Protein AF-A0A9P1H1B4-F1 (afdb_monomer)

InterPro domains:
  IPR002136 Large ribosomal subunit protein uL4 [PF00573] (118-265)
  IPR013005 Large ribosomal subunit protein uL4-like [PTHR10746] (118-264)
  IPR023574 Large ribosomal subunit protein uL4 domain superfamily [G3DSA:3.40.1370.10] (117-268)
  IPR023574 Large ribosomal subunit protein uL4 domain superfamily [SSF52166] (108-265)

Structure (mmCIF, N/CA/C/O backbone):
data_AF-A0A9P1H1B4-F1
#
_entry.id   AF-A0A9P1H1B4-F1
#
loop_
_atom_site.group_PDB
_atom_site.id
_atom_site.type_symbol
_atom_site.label_atom_id
_atom_site.label_alt_id
_atom_site.label_comp_id
_atom_site.label_asym_id
_atom_site.label_entity_id
_atom_site.label_seq_id
_atom_site.pdbx_PDB_ins_code
_atom_site.Cartn_x
_atom_site.Cartn_y
_atom_site.Cartn_z
_atom_site.occupancy
_atom_site.B_iso_or_equiv
_atom_site.auth_seq_id
_atom_site.auth_comp_id
_atom_site.auth_asym_id
_atom_site.auth_atom_id
_atom_site.pdbx_PDB_model_num
ATOM 1 N N . MET A 1 1 ? 12.249 14.484 -6.287 1.00 34.81 1 MET A N 1
ATOM 2 C CA . MET A 1 1 ? 12.141 13.341 -7.226 1.00 34.81 1 MET A CA 1
ATOM 3 C C . MET A 1 1 ? 10.819 12.586 -7.012 1.00 34.81 1 MET A C 1
ATOM 5 O O . MET A 1 1 ? 10.817 11.368 -7.041 1.00 34.81 1 MET A O 1
ATOM 9 N N . ALA A 1 2 ? 9.693 13.289 -6.858 1.00 39.62 2 ALA A N 1
ATOM 10 C CA . ALA A 1 2 ? 8.359 12.708 -6.667 1.00 39.62 2 ALA A CA 1
ATOM 11 C C . ALA A 1 2 ? 7.437 13.316 -7.736 1.00 39.62 2 ALA A C 1
ATOM 13 O O . ALA A 1 2 ? 7.521 14.528 -7.933 1.00 39.62 2 ALA A O 1
ATOM 14 N N . SER A 1 3 ? 6.712 12.490 -8.505 1.00 33.50 3 SER A N 1
ATOM 15 C CA . SER A 1 3 ? 5.619 12.839 -9.463 1.00 33.50 3 SER A CA 1
ATOM 16 C C . SER A 1 3 ? 5.560 11.971 -10.737 1.00 33.50 3 SER A C 1
ATOM 18 O O . SER A 1 3 ? 4.713 12.209 -11.600 1.0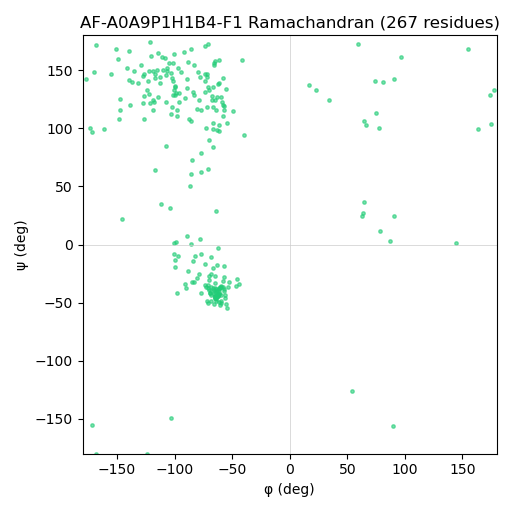0 33.50 3 SER A O 1
ATOM 20 N N . LYS A 1 4 ? 6.430 10.961 -10.916 1.00 46.75 4 LYS A N 1
ATOM 21 C CA . LYS A 1 4 ? 6.366 10.085 -12.111 1.00 46.75 4 LYS A CA 1
ATOM 22 C C . LYS A 1 4 ? 5.445 8.862 -11.952 1.00 46.75 4 LYS A C 1
ATOM 24 O O . LYS A 1 4 ? 4.974 8.384 -12.979 1.00 46.75 4 LYS A O 1
ATOM 29 N N . GLY A 1 5 ? 5.161 8.410 -10.724 1.00 42.44 5 GLY A N 1
ATOM 30 C CA . GLY A 1 5 ? 4.252 7.283 -10.433 1.00 42.44 5 GLY A CA 1
ATOM 31 C C . GLY A 1 5 ? 2.765 7.644 -10.546 1.00 42.44 5 GLY A C 1
ATOM 32 O O . GLY A 1 5 ? 2.011 6.936 -11.207 1.00 42.44 5 GLY A O 1
ATOM 33 N N . VAL A 1 6 ? 2.394 8.830 -10.047 1.00 46.62 6 VAL A N 1
ATOM 34 C CA . VAL A 1 6 ? 1.024 9.390 -9.936 1.00 46.62 6 VAL A CA 1
ATOM 35 C C . VAL A 1 6 ? 0.162 9.263 -11.193 1.00 46.62 6 VAL A C 1
ATOM 37 O O . VAL A 1 6 ? -1.049 9.066 -11.124 1.00 46.62 6 VAL A O 1
ATOM 40 N N . ARG A 1 7 ? 0.766 9.386 -12.380 1.00 52.34 7 ARG A N 1
ATOM 41 C CA . ARG A 1 7 ? -0.002 9.312 -13.628 1.00 52.34 7 ARG A CA 1
ATOM 42 C C . ARG A 1 7 ? -0.288 7.875 -14.040 1.00 52.34 7 ARG A C 1
ATOM 44 O O . ARG A 1 7 ? -1.310 7.665 -14.658 1.00 52.34 7 ARG A O 1
ATOM 51 N N . GLY A 1 8 ? 0.552 6.901 -13.693 1.00 54.69 8 GLY A N 1
ATOM 52 C CA . GLY A 1 8 ? 0.428 5.523 -14.177 1.00 54.69 8 GLY A CA 1
ATOM 53 C C . GLY A 1 8 ? -0.802 4.798 -13.634 1.00 54.69 8 GLY A C 1
ATOM 54 O O . GLY A 1 8 ? -1.555 4.232 -14.421 1.00 54.69 8 GLY A O 1
ATOM 55 N N . LEU A 1 9 ? -1.040 4.851 -12.316 1.00 59.84 9 LEU A N 1
ATOM 56 C CA . LEU A 1 9 ? -2.194 4.191 -11.693 1.00 59.84 9 LEU A CA 1
ATOM 57 C C . LEU A 1 9 ? -3.502 4.908 -12.033 1.00 59.84 9 LEU A C 1
ATOM 59 O O . LEU A 1 9 ? -4.417 4.267 -12.534 1.00 59.84 9 LEU A O 1
ATOM 63 N N . ASN A 1 10 ? -3.567 6.234 -11.889 1.00 57.50 10 ASN A N 1
ATOM 64 C CA . ASN A 1 10 ? -4.763 6.992 -12.261 1.00 57.50 10 ASN A CA 1
ATOM 65 C C . ASN A 1 10 ? -5.061 6.938 -13.769 1.00 57.50 10 ASN A C 1
ATOM 67 O O . ASN A 1 10 ? -6.221 6.913 -14.149 1.00 57.50 10 ASN A O 1
ATOM 71 N N . GLU A 1 11 ? -4.063 6.877 -14.655 1.00 58.66 11 GLU A N 1
ATOM 72 C CA . GLU A 1 11 ? -4.268 6.686 -16.103 1.00 58.66 11 GLU A CA 1
ATOM 73 C C . GLU A 1 11 ? -4.551 5.220 -16.457 1.00 58.66 11 GLU A C 1
ATOM 75 O O . GLU A 1 11 ? -5.203 4.960 -17.464 1.00 58.66 11 GLU A O 1
ATOM 80 N N . ALA A 1 12 ? -4.111 4.249 -15.650 1.00 59.44 12 ALA A N 1
ATOM 81 C CA . ALA A 1 12 ? -4.526 2.854 -15.776 1.00 59.44 12 ALA A CA 1
ATOM 82 C C . ALA A 1 12 ? -5.988 2.680 -15.347 1.00 59.44 12 ALA A C 1
ATOM 84 O O . ALA A 1 12 ? -6.764 2.173 -16.148 1.00 59.44 12 ALA A O 1
ATOM 85 N N . LEU A 1 13 ? -6.373 3.181 -14.170 1.00 61.94 13 LEU A N 1
ATOM 86 C CA . LEU A 1 13 ? -7.751 3.194 -13.675 1.00 61.94 13 LEU A CA 1
ATOM 87 C C . LEU A 1 13 ? -8.666 4.023 -14.587 1.00 61.94 13 LEU A C 1
ATOM 89 O O . LEU A 1 13 ? -9.715 3.539 -14.988 1.00 61.94 13 LEU A O 1
ATOM 93 N N . ARG A 1 14 ? -8.246 5.214 -15.042 1.00 53.78 14 ARG A N 1
ATOM 94 C CA . ARG A 1 14 ? -9.016 6.018 -16.014 1.00 53.78 14 ARG A CA 1
ATOM 95 C C . ARG A 1 14 ? -9.073 5.398 -17.404 1.00 53.78 14 ARG A C 1
ATOM 97 O O . ARG A 1 14 ? -10.102 5.487 -18.053 1.00 53.78 14 ARG A O 1
ATOM 104 N N . ALA A 1 15 ? -8.017 4.747 -17.895 1.00 54.72 15 ALA A N 1
ATOM 105 C CA . ALA A 1 15 ? -8.112 3.991 -19.150 1.00 54.72 15 ALA A CA 1
ATOM 106 C C . ALA A 1 15 ? -9.042 2.773 -19.029 1.00 54.72 15 ALA A C 1
ATOM 108 O O . ALA A 1 15 ? -9.509 2.276 -20.051 1.00 54.72 15 ALA A O 1
ATOM 109 N N . MET A 1 16 ? -9.302 2.306 -17.805 1.00 52.03 16 MET A N 1
ATOM 110 C CA . MET A 1 16 ? -10.319 1.301 -17.511 1.00 52.03 16 MET A CA 1
ATOM 111 C C . MET A 1 16 ? -11.719 1.925 -17.336 1.00 52.03 16 MET A C 1
ATOM 113 O O . MET A 1 16 ? -12.677 1.294 -17.767 1.00 52.03 16 MET A O 1
ATOM 117 N N . SER A 1 17 ? -11.840 3.163 -16.825 1.00 44.31 17 SER A N 1
ATOM 118 C CA . SER A 1 17 ? -13.122 3.848 -16.553 1.00 44.31 17 SER A CA 1
ATOM 119 C C . SER A 1 17 ? -13.627 4.829 -17.632 1.00 44.31 17 SER A C 1
ATOM 121 O O . SER A 1 17 ? -14.776 5.269 -17.583 1.00 44.31 17 SER A O 1
ATOM 123 N N . LEU A 1 18 ? -12.828 5.174 -18.650 1.00 38.50 18 LEU A N 1
ATOM 124 C CA . LEU A 1 18 ? -13.215 6.092 -19.737 1.00 38.50 18 LEU A CA 1
ATOM 125 C C . LEU A 1 18 ? -14.128 5.424 -20.785 1.00 38.50 18 LEU A C 1
ATOM 127 O O . LEU A 1 18 ? -13.810 5.367 -21.972 1.00 38.50 18 LEU A O 1
ATOM 131 N N . SER A 1 19 ? -15.309 4.980 -20.357 1.00 43.66 19 SER A N 1
ATOM 132 C CA . SER A 1 19 ? -16.513 5.000 -21.198 1.00 43.66 19 SER A CA 1
ATOM 133 C C . SER A 1 19 ? -17.811 5.253 -20.422 1.00 43.66 19 SER A C 1
ATOM 135 O O . SER A 1 19 ? -18.886 4.967 -20.942 1.00 43.66 19 SER A O 1
ATOM 137 N N . SER A 1 20 ? -17.769 5.859 -19.232 1.00 42.62 20 SER A N 1
ATOM 138 C CA . SER A 1 20 ? -18.959 6.441 -18.586 1.00 42.62 20 SER A CA 1
ATOM 139 C C . SER A 1 20 ? -19.204 7.885 -19.057 1.00 42.62 20 SER A C 1
ATOM 141 O O . SER A 1 20 ? -19.405 8.817 -18.286 1.00 42.62 20 SER A O 1
ATOM 143 N N . GLY A 1 21 ? -19.214 8.087 -20.376 1.00 33.69 21 GLY A N 1
ATOM 144 C CA . GLY A 1 21 ? -19.714 9.306 -21.010 1.00 33.69 21 GLY A CA 1
ATOM 145 C C . GLY A 1 21 ? -21.223 9.227 -21.232 1.00 33.69 21 GLY A C 1
ATOM 146 O O . GLY A 1 21 ? -21.667 9.265 -22.376 1.00 33.69 21 GLY A O 1
ATOM 147 N N . CYS A 1 22 ? -22.016 9.077 -20.168 1.00 31.47 22 CYS A N 1
ATOM 148 C CA . CYS A 1 22 ? -23.464 9.256 -20.258 1.00 31.47 22 CYS A CA 1
ATOM 149 C C . CYS A 1 22 ? -23.777 10.740 -20.033 1.00 31.47 22 CYS A C 1
ATOM 151 O O . CYS A 1 22 ? -23.635 11.260 -18.926 1.00 31.47 22 CYS A O 1
ATOM 153 N N . SER A 1 23 ? -24.164 11.445 -21.097 1.00 34.09 23 SER A N 1
ATOM 154 C CA . SER A 1 23 ? -24.663 12.812 -21.002 1.00 34.09 23 SER A CA 1
ATOM 155 C C . SER A 1 23 ? -26.005 12.824 -20.267 1.00 34.09 23 SER A C 1
ATOM 157 O O . SER A 1 23 ? -27.067 12.601 -20.842 1.00 34.09 23 SER A O 1
ATOM 159 N N . VAL A 1 24 ? -25.987 13.153 -18.977 1.00 36.44 24 VAL A N 1
ATOM 160 C CA . VAL A 1 24 ? -27.202 13.561 -18.263 1.00 36.44 24 VAL A CA 1
ATOM 161 C C . VAL A 1 24 ? -27.407 15.056 -18.502 1.00 36.44 24 VAL A C 1
ATOM 163 O O . VAL A 1 24 ? -27.187 15.898 -17.639 1.00 36.44 24 VAL A O 1
ATOM 166 N N . ALA A 1 25 ? -27.823 15.389 -19.722 1.00 35.47 25 ALA A N 1
ATOM 167 C CA . ALA A 1 25 ? -28.455 16.661 -20.037 1.00 35.47 25 ALA A CA 1
ATOM 168 C C . ALA A 1 25 ? -29.940 16.394 -20.293 1.00 35.47 25 ALA A C 1
ATOM 170 O O . ALA A 1 25 ? -30.335 16.176 -21.431 1.00 35.47 25 ALA A O 1
ATOM 171 N N . ALA A 1 26 ? -30.731 16.354 -19.218 1.00 33.12 26 ALA A N 1
ATOM 172 C CA . ALA A 1 26 ? -32.142 16.756 -19.167 1.00 33.12 26 ALA A CA 1
ATOM 173 C C . ALA A 1 26 ? -32.790 16.189 -17.900 1.00 33.12 26 ALA A C 1
ATOM 175 O O . ALA A 1 26 ? -33.244 15.049 -17.887 1.00 33.12 26 ALA A O 1
ATOM 176 N N . ARG A 1 27 ? -32.923 17.010 -16.857 1.00 32.50 27 ARG A N 1
ATOM 177 C CA . ARG A 1 27 ? -34.087 16.937 -15.968 1.00 32.50 27 ARG A CA 1
ATOM 178 C C . ARG A 1 27 ? -34.409 18.335 -15.463 1.00 32.50 27 ARG A C 1
ATOM 180 O O . ARG A 1 27 ? -33.600 19.018 -14.849 1.00 32.50 27 ARG A O 1
ATOM 187 N N . GLN A 1 28 ? -35.590 18.754 -15.887 1.00 34.44 28 GLN A N 1
ATOM 188 C CA . GLN A 1 28 ? -36.238 20.030 -15.661 1.00 34.44 28 GLN A CA 1
ATOM 189 C C . GLN A 1 28 ? -36.497 20.252 -14.173 1.00 34.44 28 GLN A C 1
ATOM 191 O O . GLN A 1 28 ? -37.043 19.362 -13.535 1.00 34.44 28 GLN A O 1
ATOM 196 N N . THR A 1 29 ? -36.257 21.470 -13.691 1.00 33.78 29 THR A N 1
ATOM 197 C CA . THR A 1 29 ? -37.135 22.152 -12.726 1.00 33.78 29 THR A CA 1
ATOM 198 C C . THR A 1 29 ? -36.830 23.647 -12.750 1.00 33.78 29 THR A C 1
ATOM 200 O O . THR A 1 29 ? -35.893 24.086 -12.094 1.00 33.78 29 THR A O 1
ATOM 203 N N . LEU A 1 30 ? -37.635 24.440 -13.459 1.00 36.47 30 LEU A N 1
ATOM 204 C CA . LEU A 1 30 ? -37.877 25.835 -13.085 1.00 36.47 30 LEU A CA 1
ATOM 205 C C . LEU A 1 30 ? -39.362 26.153 -13.285 1.00 36.47 30 LEU A C 1
ATOM 207 O O . LEU A 1 30 ? -39.928 25.988 -14.363 1.00 36.47 30 LEU A O 1
ATOM 211 N N . LEU A 1 31 ? -39.979 26.542 -12.173 1.00 37.47 31 LEU A N 1
ATOM 212 C CA . LEU A 1 31 ? -41.352 27.001 -12.018 1.00 37.47 31 LEU A CA 1
ATOM 213 C C . LEU A 1 31 ? -41.466 28.498 -12.358 1.00 37.47 31 LEU A C 1
ATOM 215 O O . LEU A 1 31 ? -40.534 29.247 -12.077 1.00 37.47 31 LEU A O 1
ATOM 219 N N . ARG A 1 32 ? -42.687 28.900 -12.766 1.00 32.19 32 ARG A N 1
ATOM 220 C CA . ARG A 1 32 ? -43.253 30.276 -12.842 1.00 32.19 32 ARG A CA 1
ATOM 221 C C . ARG A 1 32 ? -42.714 31.140 -14.003 1.00 32.19 32 ARG A C 1
ATOM 223 O O . ARG A 1 32 ? -41.540 31.087 -14.311 1.00 32.19 32 ARG A O 1
ATOM 230 N N . SER A 1 33 ? -43.486 31.970 -14.711 1.00 32.09 33 SER A N 1
ATOM 231 C CA . SER A 1 33 ? -44.879 32.437 -14.614 1.00 32.09 33 SER A CA 1
ATOM 232 C C . SER A 1 33 ? -45.253 33.207 -15.900 1.00 32.09 33 SER A C 1
ATOM 234 O O . SER A 1 33 ? -44.394 33.876 -16.458 1.00 32.09 33 SER A O 1
ATOM 236 N N . THR A 1 34 ? -46.530 33.141 -16.310 1.00 36.25 34 THR A N 1
ATOM 237 C CA . THR A 1 34 ? -47.346 34.177 -17.004 1.00 36.25 34 THR A CA 1
ATOM 238 C C . THR A 1 34 ? -46.698 35.147 -18.010 1.00 36.25 34 THR A C 1
ATOM 240 O O . THR A 1 34 ? -45.919 36.010 -17.617 1.00 36.25 34 THR A O 1
ATOM 243 N N . THR A 1 35 ? -47.223 35.193 -19.245 1.00 34.72 35 THR A N 1
ATOM 244 C CA . THR A 1 35 ? -48.060 36.313 -19.757 1.00 34.72 35 THR A CA 1
ATOM 245 C C . THR A 1 35 ? -48.570 36.027 -21.178 1.00 34.72 35 THR A C 1
ATOM 247 O O . THR A 1 35 ? -47.900 35.416 -22.003 1.00 34.72 35 THR A O 1
ATOM 250 N N . VAL A 1 36 ? -49.811 36.457 -21.398 1.00 34.81 36 VAL A N 1
ATOM 251 C CA . VAL A 1 36 ? -50.670 36.383 -22.585 1.00 34.81 36 VAL A CA 1
ATOM 252 C C . VAL A 1 36 ? -50.232 37.360 -23.685 1.00 34.81 36 VAL A C 1
ATOM 254 O O . VAL A 1 36 ? -49.872 38.490 -23.376 1.00 34.81 36 VAL A O 1
ATOM 257 N N . ALA A 1 37 ? -50.404 36.990 -24.958 1.00 32.09 37 ALA A N 1
ATOM 258 C CA . ALA A 1 37 ? -50.718 37.932 -26.038 1.00 32.09 37 ALA A CA 1
ATOM 259 C C . ALA A 1 37 ? -51.432 37.218 -27.198 1.00 32.09 37 ALA A C 1
ATOM 261 O O . ALA A 1 37 ? -51.218 36.039 -27.462 1.00 32.09 37 ALA A O 1
ATOM 262 N N . ILE A 1 38 ? -52.333 37.959 -27.834 1.00 32.00 38 ILE A N 1
ATOM 263 C CA . ILE A 1 38 ? -53.493 37.511 -28.599 1.00 32.00 38 ILE A CA 1
ATOM 264 C C . ILE A 1 38 ? -53.252 37.701 -30.113 1.00 32.00 38 ILE A C 1
ATOM 266 O O . ILE A 1 38 ? -52.703 38.715 -30.523 1.00 32.00 38 ILE A O 1
ATOM 270 N N . ASN A 1 39 ? -53.865 36.810 -30.898 1.00 35.47 39 ASN A N 1
ATOM 271 C CA . ASN A 1 39 ? -54.682 37.082 -32.095 1.00 35.47 39 ASN A CA 1
ATOM 272 C C . ASN A 1 39 ? -54.098 37.153 -33.524 1.00 35.47 39 ASN A C 1
ATOM 274 O O . ASN A 1 39 ? -53.119 37.833 -33.796 1.00 35.47 39 ASN A O 1
ATOM 278 N N . GLN A 1 40 ? -54.947 36.603 -34.417 1.00 37.97 40 GLN A N 1
ATOM 279 C CA . GLN A 1 40 ? -55.180 36.897 -35.848 1.00 37.97 40 GLN A CA 1
ATOM 280 C C . GLN A 1 40 ? -54.202 36.301 -36.881 1.00 37.97 40 GLN A C 1
ATOM 282 O O . GLN A 1 40 ? -52.999 36.371 -36.703 1.00 37.97 40 GLN A O 1
ATOM 287 N N . SER A 1 41 ? -54.579 35.793 -38.064 1.00 36.47 41 SER A N 1
ATO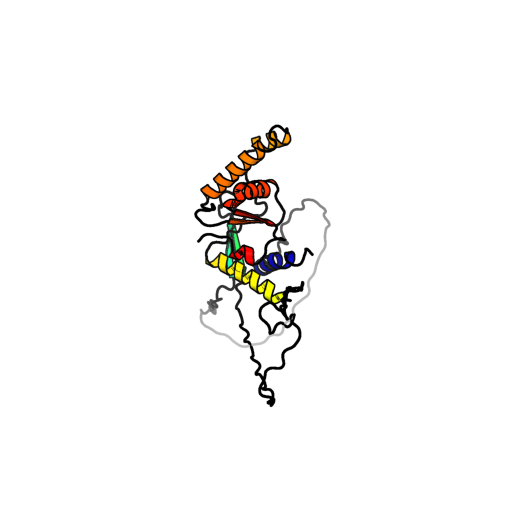M 288 C CA . SER A 1 41 ? -55.767 35.121 -38.639 1.00 36.47 41 SER A CA 1
ATOM 289 C C . SER A 1 41 ? -55.517 34.964 -40.160 1.00 36.47 41 SER A C 1
ATOM 291 O O . SER A 1 41 ? -55.305 35.989 -40.795 1.00 36.47 41 SER A O 1
ATOM 293 N N . ARG A 1 42 ? -55.682 33.742 -40.724 1.00 35.22 42 ARG A N 1
ATOM 294 C CA . ARG A 1 42 ? -56.090 33.380 -42.130 1.00 35.22 42 ARG A CA 1
ATOM 295 C C . ARG A 1 42 ? -55.236 33.865 -43.351 1.00 35.22 42 ARG A C 1
ATOM 297 O O . ARG A 1 42 ? -54.429 34.763 -43.181 1.00 35.22 42 ARG A O 1
ATOM 304 N N . PRO A 1 43 ? -55.497 33.433 -44.622 1.00 49.03 43 PRO A N 1
ATOM 305 C CA . PRO A 1 43 ? -56.031 32.161 -45.179 1.00 49.03 43 PRO A CA 1
ATOM 306 C C . PRO A 1 43 ? -55.361 31.631 -46.504 1.00 49.03 43 PRO A C 1
ATOM 308 O O . PRO A 1 43 ? -54.674 32.353 -47.211 1.00 49.03 43 PRO A O 1
ATOM 311 N N . LEU A 1 44 ? -55.655 30.354 -46.828 1.00 44.25 44 LEU A N 1
ATOM 312 C CA . LEU A 1 44 ? -55.940 29.642 -48.115 1.00 44.25 44 LEU A CA 1
ATOM 313 C C . LEU A 1 44 ? -55.585 30.221 -49.515 1.00 44.25 44 LEU A C 1
ATOM 315 O O . LEU A 1 44 ? -56.028 31.320 -49.829 1.00 44.25 44 LEU A O 1
ATOM 319 N N . ALA A 1 45 ? -55.048 29.370 -50.424 1.00 49.28 45 ALA A N 1
ATOM 320 C CA . ALA A 1 45 ? -55.388 29.278 -51.875 1.00 49.28 45 ALA A CA 1
ATOM 321 C C . ALA A 1 45 ? -54.776 27.993 -52.547 1.00 49.28 45 ALA A C 1
ATOM 323 O O . ALA A 1 45 ? -54.045 27.286 -51.858 1.00 49.28 45 ALA A O 1
ATOM 324 N N . PRO A 1 46 ? -55.084 27.606 -53.816 1.00 48.09 46 PRO A N 1
ATOM 325 C CA . PRO A 1 46 ? -55.734 26.324 -54.130 1.00 48.09 46 PRO A CA 1
ATOM 326 C C . PRO A 1 46 ? -54.983 25.364 -55.086 1.00 48.09 46 PRO A C 1
ATOM 328 O O . PRO A 1 46 ? -53.967 25.680 -55.697 1.00 48.09 46 PRO A O 1
ATOM 331 N N . VAL A 1 47 ? -55.575 24.172 -55.220 1.00 51.94 47 VAL A N 1
ATOM 332 C CA . VAL A 1 47 ? -55.217 23.026 -56.073 1.00 51.94 47 VAL A CA 1
ATOM 333 C C . VAL A 1 47 ? -55.651 23.240 -57.537 1.00 51.94 47 VAL A C 1
ATOM 335 O O . VAL A 1 47 ? -56.746 23.740 -57.781 1.00 51.94 47 VAL A O 1
ATOM 338 N N . SER A 1 48 ? -54.857 22.772 -58.508 1.00 35.84 48 SER A N 1
ATOM 339 C CA . SER A 1 48 ? -55.299 22.417 -59.878 1.00 35.84 48 SER A CA 1
ATOM 340 C C . SER A 1 48 ? -54.416 21.259 -60.390 1.00 35.84 48 SER A C 1
ATOM 342 O O . SER A 1 48 ? -53.198 21.354 -60.327 1.00 35.84 48 SER A O 1
ATOM 344 N N . PHE A 1 49 ? -54.906 20.019 -60.502 1.00 38.00 49 PHE A N 1
ATOM 345 C CA . PHE A 1 49 ? -55.700 19.356 -61.557 1.00 38.00 49 PHE A CA 1
ATOM 346 C C . PHE A 1 49 ? -55.007 19.182 -62.921 1.00 38.00 49 PHE A C 1
ATOM 348 O O . PHE A 1 49 ? -55.003 20.099 -63.731 1.00 38.00 49 PHE A O 1
ATOM 355 N N . THR A 1 50 ? -54.608 17.938 -63.224 1.00 39.50 50 THR A N 1
ATOM 356 C CA . THR A 1 50 ? -54.762 17.325 -64.559 1.00 39.50 50 THR A CA 1
ATOM 357 C C . THR A 1 50 ? -54.986 15.811 -64.436 1.00 39.50 50 THR A C 1
ATOM 359 O O . THR A 1 50 ? -54.218 15.095 -63.801 1.00 39.50 50 THR A O 1
ATOM 362 N N . ARG A 1 51 ? -56.092 15.373 -65.049 1.00 38.06 51 ARG A N 1
ATOM 363 C CA . ARG A 1 51 ? -56.650 14.019 -65.248 1.00 38.06 51 ARG A CA 1
ATOM 364 C C . ARG A 1 51 ? -55.898 13.352 -66.423 1.00 38.06 51 ARG A C 1
ATOM 366 O O . ARG A 1 51 ? -55.522 14.067 -67.347 1.00 38.06 51 ARG A O 1
ATOM 373 N N . SER A 1 52 ? -55.685 12.032 -66.490 1.00 44.78 52 SER A N 1
ATOM 374 C CA . SER A 1 52 ? -56.616 11.130 -67.198 1.00 44.78 52 SER A CA 1
ATOM 375 C C . SER A 1 52 ? -56.183 9.652 -67.222 1.00 44.78 52 SER A C 1
ATOM 377 O O . SER A 1 52 ? -55.071 9.345 -67.625 1.00 44.78 52 SER A O 1
ATOM 379 N N . LEU A 1 53 ? -57.164 8.793 -66.906 1.00 36.59 53 LEU A N 1
ATOM 380 C CA . LEU A 1 53 ? -57.585 7.561 -67.605 1.00 36.59 53 LEU A CA 1
ATOM 381 C C . LEU A 1 53 ? -56.644 6.336 -67.676 1.00 36.59 53 LEU A C 1
ATOM 383 O O . LEU A 1 53 ? -55.808 6.253 -68.566 1.00 36.59 53 LEU A O 1
ATOM 387 N N . ALA A 1 54 ? -56.935 5.325 -66.841 1.00 38.44 54 ALA A N 1
ATOM 388 C CA . ALA A 1 54 ? -57.110 3.900 -67.212 1.00 38.44 54 ALA A CA 1
ATOM 389 C C . ALA A 1 54 ? -57.602 3.115 -65.963 1.00 38.44 54 ALA A C 1
ATOM 391 O O . ALA A 1 54 ? -56.900 3.074 -64.961 1.00 38.44 54 ALA A O 1
ATOM 392 N N . THR A 1 55 ? -58.904 2.825 -65.848 1.00 47.75 55 THR A N 1
ATOM 393 C CA . THR A 1 55 ? -59.573 1.510 -66.043 1.00 47.75 55 THR A CA 1
ATOM 394 C C . THR A 1 55 ? -59.368 0.489 -64.896 1.00 47.75 55 THR A C 1
ATOM 396 O O . THR A 1 55 ? -58.267 0.005 -64.668 1.00 47.75 55 THR A O 1
ATOM 399 N N . GLU A 1 56 ? -60.482 0.197 -64.205 1.00 35.72 56 GLU A N 1
ATOM 400 C CA . GLU A 1 56 ? -60.835 -0.896 -63.256 1.00 35.72 56 GLU A CA 1
ATOM 401 C C . GLU A 1 56 ? -60.322 -2.308 -63.670 1.00 35.72 56 GLU A C 1
ATOM 403 O O . GLU A 1 56 ? -60.106 -2.516 -64.858 1.00 35.72 56 GLU A O 1
ATOM 408 N N . ALA A 1 57 ? -60.141 -3.382 -62.869 1.00 41.81 57 ALA A N 1
ATOM 409 C CA . ALA A 1 57 ? -60.461 -3.845 -61.492 1.00 41.81 57 ALA A CA 1
ATOM 410 C C . ALA A 1 57 ? -59.682 -5.202 -61.229 1.00 41.81 57 ALA A C 1
ATOM 412 O O . ALA A 1 57 ? -58.751 -5.475 -61.983 1.00 41.81 57 ALA A O 1
ATOM 413 N N . PRO A 1 58 ? -60.067 -6.146 -60.324 1.00 55.12 58 PRO A N 1
ATOM 414 C CA . PRO A 1 58 ? -59.877 -6.202 -58.856 1.00 55.12 58 PRO A CA 1
ATOM 415 C C . PRO A 1 58 ? -59.150 -7.485 -58.304 1.00 55.12 58 PRO A C 1
ATOM 417 O O . PRO A 1 58 ? -58.891 -8.423 -59.052 1.00 55.12 58 PRO A O 1
ATOM 420 N N . ALA A 1 59 ? -58.975 -7.544 -56.961 1.00 46.34 59 ALA A N 1
ATOM 421 C CA . ALA A 1 59 ? -58.680 -8.694 -56.049 1.00 46.34 59 ALA A CA 1
ATOM 422 C C . ALA A 1 59 ? -57.205 -8.968 -55.631 1.00 46.34 59 ALA A C 1
ATOM 424 O O . ALA A 1 59 ? -56.285 -8.574 -56.339 1.00 46.34 59 ALA A O 1
ATOM 425 N N . PRO A 1 60 ? -56.948 -9.733 -54.541 1.00 47.34 60 PRO A N 1
ATOM 426 C CA . PRO A 1 60 ? -57.369 -9.542 -53.148 1.00 47.34 60 PRO A CA 1
ATOM 427 C C . PRO A 1 60 ? -56.167 -9.411 -52.171 1.00 47.34 60 PRO A C 1
ATOM 429 O O . PRO A 1 60 ? -55.039 -9.765 -52.484 1.00 47.34 60 PRO A O 1
ATOM 432 N N . THR A 1 61 ? -56.463 -8.879 -50.984 1.00 47.31 61 THR A N 1
ATOM 433 C CA . THR A 1 61 ? -55.952 -9.195 -49.634 1.00 47.31 61 THR A CA 1
ATOM 434 C C . THR A 1 61 ? -54.586 -9.891 -49.440 1.00 47.31 61 THR A C 1
ATOM 436 O O . THR A 1 61 ? -54.340 -10.976 -49.948 1.00 47.31 61 THR A O 1
ATOM 439 N N . GLU A 1 62 ? -53.812 -9.306 -48.511 1.00 43.22 62 GLU A N 1
ATOM 440 C CA . GLU A 1 62 ? -52.711 -9.889 -47.717 1.00 43.22 62 GLU A CA 1
ATOM 441 C C . GLU A 1 62 ? -51.336 -10.088 -48.378 1.00 43.22 62 GLU A C 1
ATOM 443 O O . GLU A 1 62 ? -51.041 -11.108 -48.985 1.00 43.22 62 GLU A O 1
ATOM 448 N N . ALA A 1 63 ? -50.425 -9.149 -48.096 1.00 39.56 63 ALA A N 1
ATOM 449 C CA . ALA A 1 63 ? -49.153 -9.451 -47.425 1.00 39.56 63 ALA A CA 1
ATOM 450 C C . ALA A 1 63 ? -48.434 -8.136 -47.076 1.00 39.56 63 ALA A C 1
ATOM 452 O O . ALA A 1 63 ? -47.736 -7.548 -47.902 1.00 39.56 63 ALA A O 1
ATOM 453 N N . SER A 1 64 ? -48.584 -7.668 -45.832 1.00 43.09 64 SER A N 1
ATOM 454 C CA . SER A 1 64 ? -47.633 -6.707 -45.260 1.00 43.09 64 SER A CA 1
ATOM 455 C C . SER A 1 64 ? -46.226 -7.306 -45.349 1.00 43.09 64 SER A C 1
ATOM 457 O O . SER A 1 64 ? -46.058 -8.471 -44.974 1.00 43.09 64 SER A O 1
ATOM 459 N N . PRO A 1 65 ? -45.201 -6.559 -45.797 1.00 48.97 65 PRO A N 1
ATOM 460 C CA . PRO A 1 65 ? -43.841 -7.062 -45.763 1.00 48.97 65 PRO A CA 1
ATOM 461 C C . PRO A 1 65 ? -43.456 -7.203 -44.293 1.00 48.97 65 PRO A C 1
ATOM 463 O O . PRO A 1 65 ? -43.228 -6.210 -43.602 1.00 48.97 65 PRO A O 1
ATOM 466 N N . GLN A 1 66 ? -43.437 -8.440 -43.791 1.00 48.56 66 GLN A N 1
ATOM 467 C CA . GLN A 1 66 ? -42.908 -8.710 -42.466 1.00 48.56 66 GLN A CA 1
ATOM 468 C C . GLN A 1 66 ? -41.473 -8.195 -42.436 1.00 48.56 66 GLN A C 1
ATOM 470 O O . GLN A 1 66 ? -40.609 -8.661 -43.184 1.00 48.56 66 GLN A O 1
ATOM 475 N N . SER A 1 67 ? -41.243 -7.194 -41.587 1.00 53.94 67 SER A N 1
ATOM 476 C CA . SER A 1 67 ? -39.916 -6.742 -41.215 1.00 53.94 67 SER A CA 1
ATOM 477 C C . SER A 1 67 ? -39.163 -7.962 -40.712 1.00 53.94 67 SER A C 1
ATOM 479 O O . SER A 1 67 ? -39.434 -8.475 -39.625 1.00 53.94 67 SER A O 1
ATOM 481 N N . ARG A 1 68 ? -38.259 -8.471 -41.545 1.00 42.50 68 ARG A N 1
ATOM 482 C CA . ARG A 1 68 ? -37.357 -9.555 -41.189 1.00 42.50 68 ARG A CA 1
ATOM 483 C C . ARG A 1 68 ? -36.526 -9.024 -40.024 1.00 42.50 68 ARG A C 1
ATOM 485 O O . ARG A 1 68 ? -35.657 -8.184 -40.234 1.00 42.50 68 ARG A O 1
ATOM 492 N N . LEU A 1 69 ? -36.847 -9.439 -38.799 1.00 45.84 69 LEU A N 1
ATOM 493 C CA . LEU A 1 69 ? -36.010 -9.158 -37.641 1.00 45.84 69 LEU A CA 1
ATOM 494 C C . LEU A 1 69 ? -34.687 -9.870 -37.903 1.00 45.84 69 LEU A C 1
ATOM 496 O O . LEU A 1 69 ? -34.573 -11.084 -37.753 1.00 45.84 69 LEU A O 1
ATOM 500 N N . THR A 1 70 ? -33.697 -9.126 -38.381 1.00 45.28 70 THR A N 1
ATOM 501 C CA . THR A 1 70 ? -32.324 -9.596 -38.437 1.00 45.28 70 THR A CA 1
ATOM 502 C C . THR A 1 70 ? -31.842 -9.664 -36.997 1.00 45.28 70 THR A C 1
ATOM 504 O O . THR A 1 70 ? -31.317 -8.692 -36.460 1.00 45.28 70 THR A O 1
ATOM 507 N N . THR A 1 71 ? -32.035 -10.805 -36.341 1.00 46.53 71 THR A N 1
ATOM 508 C CA . THR A 1 71 ? -31.308 -11.147 -35.117 1.00 46.53 71 THR A CA 1
ATOM 509 C C . THR A 1 71 ? -29.861 -11.447 -35.497 1.00 46.53 71 THR A C 1
ATOM 511 O O . THR A 1 71 ? -29.388 -12.577 -35.395 1.00 46.53 71 THR A O 1
ATOM 514 N N . SER A 1 72 ? -29.141 -10.440 -35.993 1.00 46.94 72 SER A N 1
ATOM 515 C CA . SER A 1 72 ? -27.687 -10.475 -35.986 1.00 46.94 72 SER A CA 1
ATOM 516 C C . SER A 1 72 ? -27.263 -10.150 -34.560 1.00 46.94 72 SER A C 1
ATOM 518 O O . SER A 1 72 ? -26.906 -9.018 -34.236 1.00 46.94 72 SER A O 1
ATOM 520 N N . THR A 1 73 ? -27.345 -11.146 -33.679 1.00 47.84 73 THR A N 1
ATOM 521 C CA . THR A 1 73 ? -26.548 -11.147 -32.457 1.00 47.84 73 THR A CA 1
ATOM 522 C C . THR A 1 73 ? -25.103 -11.295 -32.912 1.00 47.84 73 THR A C 1
ATOM 524 O O . THR A 1 73 ? -24.573 -12.397 -33.027 1.00 47.84 73 THR A O 1
ATOM 527 N N . THR A 1 74 ? -24.486 -10.171 -33.276 1.00 41.44 74 THR A N 1
ATOM 528 C CA . THR A 1 74 ? -23.044 -10.082 -33.465 1.00 41.44 74 THR A CA 1
ATOM 529 C C . THR A 1 74 ? -22.433 -10.486 -32.136 1.00 41.44 74 THR A C 1
ATOM 531 O O . THR A 1 74 ? -22.608 -9.796 -31.132 1.00 41.44 74 THR A O 1
ATOM 534 N N . TRP A 1 75 ? -21.789 -11.649 -32.113 1.00 44.47 75 TRP A N 1
ATOM 535 C CA . TRP A 1 75 ? -21.040 -12.124 -30.963 1.00 44.47 75 TRP A CA 1
ATOM 536 C C . TRP A 1 75 ? -19.922 -11.113 -30.699 1.00 44.47 75 TRP A C 1
ATOM 538 O O . TRP A 1 75 ? -18.912 -11.094 -31.399 1.00 44.47 75 TRP A O 1
ATOM 548 N N . ASN A 1 76 ? -20.154 -10.202 -29.754 1.00 50.19 76 ASN A N 1
ATOM 549 C CA . ASN A 1 76 ? -19.150 -9.260 -29.296 1.00 50.19 76 ASN A CA 1
ATOM 550 C C . ASN A 1 76 ? -18.358 -10.000 -28.211 1.00 50.19 76 ASN A C 1
ATOM 552 O O . ASN A 1 76 ? -18.926 -10.245 -27.141 1.00 50.19 76 ASN A O 1
ATOM 556 N N . PRO A 1 77 ? -17.113 -10.450 -28.462 1.00 52.56 77 PRO A N 1
ATOM 557 C CA . PRO A 1 77 ? -16.313 -11.028 -27.391 1.00 52.56 77 PRO A CA 1
ATOM 558 C C . PRO A 1 77 ? -16.220 -9.952 -26.318 1.00 52.56 77 PRO A C 1
ATOM 560 O O . PRO A 1 77 ? -15.757 -8.868 -26.652 1.00 52.56 77 PRO A O 1
ATOM 563 N N . LEU A 1 78 ? -16.718 -10.223 -25.101 1.00 54.06 78 LEU A N 1
ATOM 564 C CA . LEU A 1 78 ? -16.799 -9.270 -23.984 1.00 54.06 78 LEU A CA 1
ATOM 565 C C . LEU A 1 78 ? -15.526 -8.413 -23.943 1.00 54.06 78 LEU A C 1
ATOM 567 O O . LEU A 1 78 ? -14.489 -8.819 -23.411 1.00 54.06 78 LEU A O 1
ATOM 571 N N . SER A 1 79 ? -15.601 -7.238 -24.576 1.00 64.62 79 SER A N 1
ATOM 572 C CA . SER A 1 79 ? -14.516 -6.260 -24.652 1.00 64.62 79 SER A CA 1
ATOM 573 C C . SER A 1 79 ? -14.258 -5.653 -23.284 1.00 64.62 79 SER A C 1
ATOM 575 O O . SER A 1 79 ? -13.259 -4.969 -23.088 1.00 64.62 79 SER A O 1
ATOM 577 N N . THR A 1 80 ? -15.178 -5.931 -22.367 1.00 72.94 80 THR A N 1
ATOM 578 C CA . THR A 1 80 ? -15.426 -5.254 -21.124 1.00 72.94 80 THR A CA 1
ATOM 579 C C . THR A 1 80 ? -15.658 -6.307 -20.041 1.00 72.94 80 THR A C 1
ATOM 581 O O . THR A 1 80 ? -16.238 -7.364 -20.298 1.00 72.94 80 THR A O 1
ATOM 584 N N . VAL A 1 81 ? -15.119 -6.051 -18.861 1.00 79.88 81 VAL A N 1
ATOM 585 C CA . VAL A 1 81 ? -14.993 -6.956 -17.729 1.00 79.88 81 VAL A CA 1
ATOM 586 C C . VAL A 1 81 ? -15.716 -6.305 -16.549 1.00 79.88 81 VAL A C 1
ATOM 588 O O . VAL A 1 81 ? -15.331 -5.195 -16.180 1.00 79.88 81 VAL A O 1
ATOM 591 N N . PRO A 1 82 ? -16.728 -6.962 -15.961 1.00 81.44 82 PRO A N 1
ATOM 592 C CA . PRO A 1 82 ? -17.500 -6.372 -14.878 1.00 81.44 82 PRO A CA 1
ATOM 593 C C . PRO A 1 82 ? -16.688 -6.340 -13.574 1.00 81.44 82 PRO A C 1
ATOM 595 O O . PRO A 1 82 ? -16.115 -7.350 -13.166 1.00 81.44 82 PRO A O 1
ATOM 598 N N . VAL A 1 83 ? -16.645 -5.203 -12.894 1.00 84.75 83 VAL A N 1
ATOM 599 C CA . VAL A 1 83 ? -15.980 -4.984 -11.607 1.00 84.75 83 VAL A CA 1
ATOM 600 C C . VAL A 1 83 ? -17.036 -4.566 -10.594 1.00 84.75 83 VAL A C 1
ATOM 602 O O . VAL A 1 83 ? -17.775 -3.611 -10.815 1.00 84.75 83 VAL A O 1
ATOM 605 N N . THR A 1 84 ? -17.132 -5.294 -9.486 1.00 86.88 84 THR A N 1
ATOM 606 C CA . THR A 1 84 ? -18.041 -4.958 -8.388 1.00 86.88 84 THR A CA 1
ATOM 607 C C . THR A 1 84 ? -17.395 -3.931 -7.468 1.00 86.88 84 THR A C 1
ATOM 609 O O . THR A 1 84 ? -16.248 -4.103 -7.055 1.00 86.88 84 THR A O 1
ATOM 612 N N . ILE A 1 85 ? -18.138 -2.876 -7.142 1.00 87.56 85 ILE A N 1
ATOM 613 C CA . ILE A 1 85 ? -17.757 -1.881 -6.141 1.00 87.56 85 ILE A CA 1
ATOM 614 C C . ILE A 1 85 ? -18.420 -2.249 -4.820 1.00 87.56 85 ILE A C 1
ATOM 616 O O . ILE A 1 85 ? -19.630 -2.484 -4.764 1.00 87.56 85 ILE A O 1
ATOM 620 N N . HIS A 1 86 ? -17.618 -2.279 -3.766 1.00 86.38 86 HIS A N 1
ATOM 621 C CA . HIS A 1 86 ? -18.010 -2.660 -2.419 1.00 86.38 86 HIS A CA 1
ATOM 622 C C . HIS A 1 86 ? -18.075 -1.443 -1.488 1.00 86.38 86 HIS A C 1
ATOM 624 O O . HIS A 1 86 ? -17.267 -0.523 -1.599 1.00 86.38 86 HIS A O 1
ATOM 630 N N . SER A 1 87 ? -18.997 -1.438 -0.530 1.00 86.38 87 SER A N 1
ATOM 631 C CA . SER A 1 87 ? -18.971 -0.446 0.547 1.00 86.38 87 SER A CA 1
ATOM 632 C C . SER A 1 87 ? -18.012 -0.906 1.643 1.00 86.38 87 SER A C 1
ATOM 634 O O . SER A 1 87 ? -18.090 -2.042 2.107 1.00 86.38 87 SER A O 1
ATOM 636 N N . PHE A 1 88 ? -17.085 -0.048 2.058 1.00 85.38 88 PHE A N 1
ATOM 637 C CA . PHE A 1 88 ? -16.189 -0.334 3.179 1.00 85.38 88 PHE A CA 1
ATOM 638 C C . PHE A 1 88 ? -16.848 0.144 4.483 1.00 85.38 88 PHE A C 1
ATOM 640 O O . PHE A 1 88 ? -17.341 1.272 4.502 1.00 85.38 88 PHE A O 1
ATOM 647 N N . PRO A 1 89 ? -16.853 -0.642 5.580 1.00 80.44 89 PRO A N 1
ATOM 648 C CA . PRO A 1 89 ? -15.999 -1.799 5.864 1.00 80.44 89 PRO A CA 1
ATOM 649 C C . PRO A 1 89 ? -16.627 -3.174 5.605 1.00 80.44 89 PRO A C 1
ATOM 651 O O . PRO A 1 89 ? -15.878 -4.127 5.446 1.00 80.44 89 PRO A O 1
ATOM 654 N N . ASP A 1 90 ? -17.952 -3.299 5.525 1.00 81.88 90 ASP A N 1
ATOM 655 C CA . ASP A 1 90 ? -18.626 -4.611 5.509 1.00 81.88 90 ASP A CA 1
ATOM 656 C C . ASP A 1 90 ? -18.559 -5.349 4.153 1.00 81.88 90 ASP A C 1
ATOM 658 O O . ASP A 1 90 ? -18.889 -6.531 4.061 1.00 81.88 90 ASP A O 1
ATOM 662 N N . LEU A 1 91 ? -18.071 -4.678 3.104 1.00 85.62 91 LEU A N 1
ATOM 663 C CA . LEU A 1 91 ? -17.878 -5.177 1.734 1.00 85.62 91 LEU A CA 1
ATOM 664 C C . LEU A 1 91 ? -19.153 -5.579 0.987 1.00 85.62 91 LEU A C 1
ATOM 666 O O . LEU A 1 91 ? -19.112 -6.386 0.050 1.00 85.62 91 LEU A O 1
ATOM 670 N N . GLU A 1 92 ? -20.286 -4.977 1.332 1.00 82.62 92 GLU A N 1
ATOM 671 C CA . GLU A 1 92 ? -21.527 -5.192 0.593 1.00 82.62 92 GLU A CA 1
ATOM 672 C C . GLU A 1 92 ? -21.424 -4.623 -0.836 1.00 82.62 92 GLU A C 1
ATOM 674 O O . GLU A 1 92 ? -20.899 -3.521 -1.021 1.00 82.62 92 GLU A O 1
ATOM 679 N N . PRO A 1 93 ? -21.880 -5.354 -1.873 1.00 83.12 93 PRO A N 1
ATOM 680 C CA . PRO A 1 93 ? -21.799 -4.888 -3.253 1.00 83.12 93 PRO A CA 1
ATOM 681 C C . PRO A 1 93 ? -22.808 -3.759 -3.493 1.00 83.12 93 PRO A C 1
ATOM 683 O O . PRO A 1 93 ? -24.017 -3.971 -3.405 1.00 83.12 93 PRO A O 1
ATOM 686 N N . VAL A 1 94 ? -22.316 -2.571 -3.846 1.00 84.38 94 VAL A N 1
ATOM 687 C CA . VAL A 1 94 ? -23.158 -1.388 -4.082 1.00 84.38 94 VAL A CA 1
ATOM 688 C C . VAL A 1 94 ? -23.439 -1.181 -5.564 1.00 84.38 94 VAL A C 1
ATOM 690 O O . VAL A 1 94 ? -24.563 -0.860 -5.953 1.00 84.38 94 VAL A O 1
ATOM 693 N N . SER A 1 95 ? -22.433 -1.369 -6.419 1.00 84.31 95 SER A N 1
ATOM 694 C CA . SER A 1 95 ? -22.575 -1.139 -7.859 1.00 84.31 95 SER A CA 1
ATOM 695 C C . SER A 1 95 ? -21.659 -2.029 -8.703 1.00 84.31 95 SER A C 1
ATOM 697 O O . SER A 1 95 ? -20.790 -2.731 -8.184 1.00 84.31 95 SER A O 1
ATOM 699 N N . LEU A 1 96 ? -21.903 -2.048 -10.017 1.00 84.56 96 LEU A N 1
ATOM 700 C CA . LEU A 1 96 ? -21.157 -2.832 -11.001 1.00 84.56 96 LEU A CA 1
ATOM 701 C C . LEU A 1 96 ? -20.691 -1.902 -12.125 1.00 84.56 96 LEU A C 1
ATOM 703 O O . LEU A 1 96 ? -21.510 -1.255 -12.779 1.00 84.56 96 LEU A O 1
ATOM 707 N N . GLU A 1 97 ? -19.381 -1.855 -12.344 1.00 84.06 97 GLU A N 1
ATOM 708 C CA . GLU A 1 97 ? -18.726 -1.122 -13.428 1.00 84.06 97 GLU A CA 1
ATOM 709 C C . GLU A 1 97 ? -18.168 -2.062 -14.493 1.00 84.06 97 GLU A C 1
ATOM 711 O O . GLU A 1 97 ? -17.937 -3.234 -14.239 1.00 84.06 97 GLU A O 1
ATOM 716 N N . ASP A 1 98 ? -17.908 -1.544 -15.687 1.00 79.44 98 ASP A N 1
ATOM 717 C CA . ASP A 1 98 ? -17.585 -2.334 -16.872 1.00 79.44 98 ASP A CA 1
ATOM 718 C C . ASP A 1 98 ? -16.253 -1.835 -17.482 1.00 79.44 98 ASP A C 1
ATOM 720 O O . ASP A 1 98 ? -16.193 -0.748 -18.054 1.00 79.44 98 ASP A O 1
ATOM 724 N N . TRP A 1 99 ? -15.162 -2.609 -17.354 1.00 76.75 99 TRP A N 1
ATOM 725 C CA . TRP A 1 99 ? -13.779 -2.186 -17.675 1.00 76.75 99 TRP A CA 1
ATOM 726 C C . TRP A 1 99 ? -13.148 -2.908 -18.889 1.00 76.75 99 TRP A C 1
ATOM 728 O O . TRP A 1 99 ? -13.266 -4.119 -19.027 1.00 76.75 99 TRP A O 1
ATOM 738 N N . LEU A 1 100 ? -12.404 -2.221 -19.770 1.00 73.44 100 LEU A N 1
ATOM 739 C CA . LEU A 1 100 ? -11.892 -2.793 -21.042 1.00 73.44 100 LEU A CA 1
ATOM 740 C C . LEU A 1 100 ? -10.745 -3.836 -20.921 1.00 73.44 100 LEU A C 1
ATOM 742 O O . LEU A 1 100 ? -9.831 -3.706 -20.106 1.00 73.44 100 LEU A O 1
ATOM 746 N N . ARG A 1 101 ? -10.714 -4.828 -21.832 1.00 51.53 101 ARG A N 1
ATOM 747 C CA . ARG A 1 101 ? -9.700 -5.908 -21.935 1.00 51.53 101 ARG A CA 1
ATOM 748 C C . ARG A 1 101 ? -8.642 -5.631 -23.025 1.00 51.53 101 ARG A C 1
ATOM 750 O O . ARG A 1 101 ? -8.995 -5.331 -24.160 1.00 51.53 101 ARG A O 1
ATOM 757 N N . LEU A 1 102 ? -7.340 -5.798 -22.728 1.00 55.56 102 LEU A N 1
ATOM 758 C CA . LEU A 1 102 ? -6.227 -5.560 -23.683 1.00 55.56 102 LEU A CA 1
ATOM 759 C C . LEU A 1 102 ? -5.386 -6.814 -24.021 1.00 55.56 102 LEU A C 1
ATOM 761 O O . LEU A 1 102 ? -5.155 -7.669 -23.166 1.00 55.56 102 LEU A O 1
ATOM 765 N N . VAL A 1 103 ? -4.889 -6.880 -25.269 1.00 42.62 103 VAL A N 1
ATOM 766 C CA . VAL A 1 103 ? -4.029 -7.943 -25.845 1.00 42.62 103 VAL A CA 1
ATOM 767 C C . VAL A 1 103 ? -2.562 -7.480 -25.919 1.00 42.62 103 VAL A C 1
ATOM 769 O O . VAL A 1 103 ? -2.279 -6.290 -26.050 1.00 42.62 103 VAL A O 1
ATOM 772 N N . GLN A 1 104 ? -1.614 -8.410 -25.768 1.00 49.91 104 GLN A N 1
ATOM 773 C CA . GLN A 1 104 ? -0.208 -8.134 -25.467 1.00 49.91 104 GLN A CA 1
ATOM 774 C C . GLN A 1 104 ? 0.741 -8.643 -26.575 1.00 49.91 104 GLN A C 1
ATOM 776 O O . GLN A 1 104 ? 0.880 -9.849 -26.731 1.00 49.91 104 GLN A O 1
ATOM 781 N N . ASP A 1 105 ? 1.460 -7.746 -27.269 1.00 37.09 105 ASP A N 1
ATOM 782 C CA . ASP A 1 105 ? 2.501 -8.128 -28.251 1.00 37.09 105 ASP A CA 1
ATOM 783 C C . ASP A 1 105 ? 3.901 -8.284 -27.619 1.00 37.09 105 ASP A C 1
ATOM 785 O O . ASP A 1 105 ? 4.280 -7.508 -26.727 1.00 37.09 105 ASP A O 1
ATOM 789 N N . SER A 1 106 ? 4.663 -9.278 -28.099 1.00 36.94 106 SER A N 1
ATOM 790 C CA . SER A 1 106 ? 6.013 -9.677 -27.653 1.00 36.94 106 SER A CA 1
ATOM 791 C C . SER A 1 106 ? 7.130 -9.166 -28.582 1.00 36.94 106 SER A C 1
ATOM 793 O O . SER A 1 106 ? 6.985 -9.258 -29.798 1.00 36.94 106 SER A O 1
ATOM 795 N N . LEU A 1 107 ? 8.278 -8.721 -28.045 1.00 36.56 107 LEU A N 1
ATOM 796 C CA . LEU A 1 107 ? 9.470 -8.330 -28.826 1.00 36.56 107 LEU A CA 1
ATOM 797 C C . LEU A 1 107 ? 10.724 -9.121 -28.400 1.00 36.56 107 LEU A C 1
ATOM 799 O O . LEU A 1 107 ? 10.995 -9.261 -27.210 1.00 36.56 107 LEU A O 1
ATOM 803 N N . GLY A 1 108 ? 11.468 -9.636 -29.389 1.00 32.44 108 GLY A N 1
ATOM 804 C CA . GLY A 1 108 ? 12.657 -10.491 -29.242 1.00 32.44 108 GLY A CA 1
ATOM 805 C C . GLY A 1 108 ? 14.006 -9.749 -29.207 1.00 32.44 108 GLY A C 1
ATOM 806 O O . GLY A 1 108 ? 14.095 -8.575 -29.558 1.00 32.44 108 GLY A O 1
ATOM 807 N N . SER A 1 109 ? 15.064 -10.458 -28.786 1.00 32.22 109 SER A N 1
ATOM 808 C CA . SER A 1 109 ? 16.406 -9.925 -28.473 1.00 32.22 109 SER A CA 1
ATOM 809 C C . SER A 1 109 ? 17.508 -10.487 -29.393 1.00 32.22 109 SER A C 1
ATOM 811 O O . SER A 1 109 ? 17.487 -11.672 -29.724 1.00 32.22 109 SER A O 1
ATOM 813 N N . ALA A 1 110 ? 18.505 -9.664 -29.756 1.00 31.45 110 ALA A N 1
ATOM 814 C CA . ALA A 1 110 ? 19.635 -10.009 -30.640 1.00 31.45 110 ALA A CA 1
ATOM 815 C C . ALA A 1 110 ? 20.983 -10.167 -29.888 1.00 31.45 110 ALA A C 1
ATOM 817 O O . ALA A 1 110 ? 21.189 -9.550 -28.844 1.00 31.45 110 ALA A O 1
ATOM 818 N N . ARG A 1 111 ? 21.898 -10.997 -30.426 1.00 35.53 111 ARG A N 1
ATOM 819 C CA . ARG A 1 111 ? 23.234 -11.354 -29.881 1.00 35.53 111 ARG A CA 1
ATOM 820 C C . ARG A 1 111 ? 24.381 -10.756 -30.718 1.00 35.53 111 ARG A C 1
ATOM 822 O O . ARG A 1 111 ? 24.240 -10.648 -31.931 1.00 35.53 111 ARG A O 1
ATOM 829 N N . LEU A 1 112 ? 25.528 -10.462 -30.091 1.00 36.47 112 LEU A N 1
ATOM 830 C CA . LEU A 1 112 ? 26.796 -10.075 -30.746 1.00 36.47 112 LEU A CA 1
ATOM 831 C C . LEU A 1 112 ? 27.922 -11.087 -30.439 1.00 36.47 112 LEU A C 1
ATOM 833 O O . LEU A 1 112 ? 27.927 -11.691 -29.367 1.00 36.47 112 LEU A O 1
ATOM 837 N N . ALA A 1 113 ? 28.855 -11.254 -31.386 1.00 40.94 113 ALA A N 1
ATOM 838 C CA . ALA A 1 113 ? 29.954 -12.236 -31.392 1.00 40.94 113 ALA A CA 1
ATOM 839 C C . ALA A 1 113 ? 31.340 -11.604 -31.082 1.00 40.94 113 ALA A C 1
ATOM 841 O O . ALA A 1 113 ? 31.505 -10.408 -31.329 1.00 40.94 113 ALA A O 1
ATOM 842 N N . PRO A 1 114 ? 32.344 -12.363 -30.582 1.00 40.97 114 PRO A N 1
ATOM 843 C CA . PRO A 1 114 ? 33.668 -11.829 -30.228 1.00 40.97 114 PRO A CA 1
ATOM 844 C C . PRO A 1 114 ? 34.760 -12.086 -31.295 1.00 40.97 114 PRO A C 1
ATOM 846 O O . PRO A 1 114 ? 34.595 -12.948 -32.155 1.00 40.97 114 PRO A O 1
ATOM 849 N N . GLN A 1 115 ? 35.885 -11.355 -31.212 1.00 46.81 115 GLN A N 1
ATOM 850 C CA . GLN A 1 115 ? 37.111 -11.572 -32.007 1.00 46.81 115 GLN A CA 1
ATOM 851 C C . GLN A 1 115 ? 38.351 -11.810 -31.124 1.00 46.81 115 GLN A C 1
ATOM 853 O O . GLN A 1 115 ? 38.454 -11.252 -30.028 1.00 46.81 115 GLN A O 1
ATOM 858 N N . ASP A 1 116 ? 39.292 -12.606 -31.644 1.00 48.88 116 ASP A N 1
ATOM 859 C CA . ASP A 1 116 ? 40.465 -13.157 -30.948 1.00 48.88 116 ASP A CA 1
ATOM 860 C C . ASP A 1 116 ? 41.761 -12.324 -31.116 1.00 48.88 116 ASP A C 1
ATOM 862 O O . ASP A 1 116 ? 41.981 -11.739 -32.180 1.00 48.88 116 ASP A O 1
ATOM 866 N N . PRO A 1 117 ? 42.675 -12.302 -30.117 1.00 50.31 117 PRO A N 1
ATOM 867 C CA . PRO A 1 117 ? 43.958 -11.599 -30.215 1.00 50.31 117 PRO A CA 1
ATOM 868 C C . PRO A 1 117 ? 45.185 -12.509 -30.519 1.00 50.31 117 PRO A C 1
ATOM 870 O O . PRO A 1 117 ? 45.185 -13.694 -30.184 1.00 50.31 117 PRO A O 1
ATOM 873 N N . PRO A 1 118 ? 46.278 -11.950 -31.091 1.00 52.03 118 PRO A N 1
ATOM 874 C CA . PRO A 1 118 ? 47.468 -12.689 -31.559 1.00 52.03 118 PRO A CA 1
ATOM 875 C C . PRO A 1 118 ? 48.554 -12.970 -30.480 1.00 52.03 118 PRO A C 1
ATOM 877 O O . PRO A 1 118 ? 48.516 -12.394 -29.386 1.00 52.03 118 PRO A O 1
ATOM 880 N N . PRO A 1 119 ? 49.553 -13.846 -30.766 1.00 56.06 119 PRO A N 1
ATOM 881 C CA . PRO A 1 119 ? 50.363 -14.526 -29.748 1.00 56.06 119 PRO A CA 1
ATOM 882 C C . PRO A 1 119 ? 51.615 -13.747 -29.303 1.00 56.06 119 PRO A C 1
ATOM 884 O O . PRO A 1 119 ? 52.166 -12.935 -30.044 1.00 56.06 119 PRO A O 1
ATOM 887 N N . LYS A 1 120 ? 52.121 -14.040 -28.092 1.00 54.28 120 LYS A N 1
ATOM 888 C CA . LYS A 1 120 ? 53.387 -13.492 -27.562 1.00 54.28 120 LYS A CA 1
ATOM 889 C C . LYS A 1 120 ? 54.371 -14.598 -27.187 1.00 54.28 120 LYS A C 1
ATOM 891 O O . LYS A 1 120 ? 54.044 -15.491 -26.412 1.00 54.28 120 LYS A O 1
ATOM 896 N N . GLY A 1 121 ? 55.602 -14.466 -27.678 1.00 59.81 121 GLY A N 1
ATOM 897 C CA . GLY A 1 121 ? 56.764 -15.244 -27.257 1.00 59.81 121 GLY A CA 1
ATOM 898 C C . GLY A 1 121 ? 57.595 -14.498 -26.214 1.00 59.81 121 GLY A C 1
ATOM 899 O O . GLY A 1 121 ? 58.030 -13.372 -26.445 1.00 59.81 121 GLY A O 1
ATOM 900 N N . THR A 1 122 ? 57.779 -15.114 -25.049 1.00 61.00 122 THR A N 1
ATOM 901 C CA . THR A 1 122 ? 58.894 -14.968 -24.087 1.00 61.00 122 THR A CA 1
ATOM 902 C C . THR A 1 122 ? 58.476 -15.833 -22.902 1.00 61.00 122 THR A C 1
ATOM 904 O O . THR A 1 122 ? 57.549 -15.462 -22.197 1.00 61.00 122 THR A O 1
ATOM 907 N N . GLY A 1 123 ? 59.049 -17.028 -22.738 1.00 68.56 123 GLY A N 1
ATOM 908 C CA . GLY A 1 123 ? 58.517 -18.135 -21.915 1.00 68.56 123 GLY A CA 1
ATOM 909 C C . GLY A 1 123 ? 58.399 -17.929 -20.393 1.00 68.56 123 GLY A C 1
ATOM 910 O O . GLY A 1 123 ? 58.500 -18.896 -19.646 1.00 68.56 123 GLY A O 1
ATOM 911 N N . ARG A 1 124 ? 58.197 -16.701 -19.900 1.00 66.44 124 ARG A N 1
ATOM 912 C CA . ARG A 1 124 ? 57.825 -16.377 -18.516 1.00 66.44 124 ARG A CA 1
ATOM 913 C C . ARG A 1 124 ? 56.798 -15.245 -18.509 1.00 66.44 124 ARG A C 1
ATOM 915 O O . ARG A 1 124 ? 56.911 -14.287 -19.272 1.00 66.44 124 ARG A O 1
ATOM 922 N N . ALA A 1 125 ? 55.820 -15.329 -17.607 1.00 71.81 125 ALA A N 1
ATOM 923 C CA . ALA A 1 125 ? 54.853 -14.254 -17.412 1.00 71.81 125 ALA A CA 1
ATOM 924 C C . ALA A 1 125 ? 55.569 -12.987 -16.919 1.00 71.81 125 ALA A C 1
ATOM 926 O O . ALA A 1 125 ? 56.302 -13.027 -15.929 1.00 71.81 125 ALA A O 1
ATOM 927 N N . ARG A 1 126 ? 55.356 -11.860 -17.605 1.00 70.00 126 ARG A N 1
ATOM 928 C CA . ARG A 1 126 ? 55.864 -10.552 -17.172 1.00 70.00 126 ARG A CA 1
ATOM 929 C C . ARG A 1 126 ? 55.192 -10.191 -15.841 1.00 70.00 126 ARG A C 1
ATOM 931 O O . ARG A 1 126 ? 53.974 -10.044 -15.806 1.00 70.00 126 ARG A O 1
ATOM 938 N N . GLN A 1 127 ? 55.962 -10.082 -14.759 1.00 61.81 127 GLN A N 1
ATOM 939 C CA . GLN A 1 127 ? 55.452 -9.729 -13.428 1.00 61.81 127 GLN A CA 1
ATOM 940 C C . GLN A 1 127 ? 55.670 -8.236 -13.151 1.00 61.81 127 GLN A C 1
ATOM 942 O O . GLN A 1 127 ? 56.759 -7.716 -13.384 1.00 61.81 127 GLN A O 1
ATOM 947 N N . GLY A 1 128 ? 54.609 -7.557 -12.702 1.00 68.25 128 GLY A N 1
ATOM 948 C CA . GLY A 1 128 ? 54.579 -6.119 -12.410 1.00 68.25 128 GLY A CA 1
ATOM 949 C C . GLY A 1 128 ? 54.647 -5.801 -10.909 1.00 68.25 128 GLY A C 1
ATOM 950 O O . GLY A 1 128 ? 55.247 -6.536 -10.130 1.00 68.25 128 GLY A O 1
ATOM 951 N N . SER A 1 129 ? 54.028 -4.693 -10.492 1.00 70.38 129 SER A N 1
ATOM 952 C CA . SER A 1 129 ? 54.023 -4.223 -9.097 1.00 70.38 129 SER A CA 1
ATOM 953 C C . SER A 1 129 ? 53.271 -5.166 -8.138 1.00 70.38 129 SER A C 1
ATOM 955 O O . SER A 1 129 ? 52.357 -5.877 -8.545 1.00 70.38 129 SER A O 1
ATOM 957 N N . LYS A 1 130 ? 53.593 -5.131 -6.832 1.00 66.44 130 LYS A N 1
ATOM 958 C CA . LYS A 1 130 ? 52.907 -5.927 -5.782 1.00 66.44 130 LYS A CA 1
ATOM 959 C C . LYS A 1 130 ? 51.420 -5.577 -5.597 1.00 66.44 130 LYS A C 1
ATOM 961 O O . LYS A 1 130 ? 50.683 -6.364 -5.022 1.00 66.44 130 LYS A O 1
ATOM 966 N N . GLN A 1 131 ? 50.986 -4.416 -6.094 1.00 68.81 131 GLN A N 1
ATOM 967 C CA . GLN A 1 131 ? 49.577 -4.001 -6.137 1.00 68.81 131 GLN A CA 1
ATOM 968 C C . GLN A 1 131 ? 48.851 -4.517 -7.389 1.00 68.81 131 GLN A C 1
ATOM 970 O O . GLN A 1 131 ? 47.666 -4.238 -7.567 1.00 68.81 131 GLN A O 1
ATOM 975 N N . SER A 1 132 ? 49.549 -5.255 -8.262 1.00 75.06 132 SER A N 1
ATOM 976 C CA . SER A 1 132 ? 48.982 -5.804 -9.487 1.00 75.06 132 SER A CA 1
ATOM 977 C C . SER A 1 132 ? 47.813 -6.741 -9.165 1.00 75.06 132 SER A C 1
ATOM 979 O O . SER A 1 132 ? 48.006 -7.713 -8.432 1.00 75.0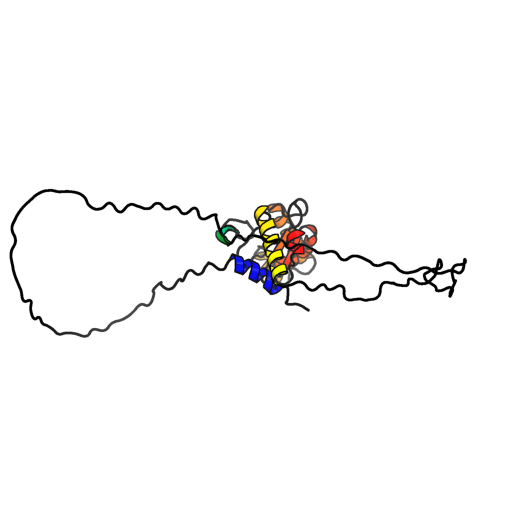6 132 SER A O 1
ATOM 981 N N . PRO A 1 133 ? 46.636 -6.524 -9.772 1.00 76.88 133 PRO A N 1
ATOM 982 C CA . PRO A 1 133 ? 45.472 -7.404 -9.648 1.00 76.88 133 PRO A CA 1
ATOM 983 C C . PRO A 1 133 ? 45.732 -8.862 -10.061 1.00 76.88 133 PRO A C 1
ATOM 985 O O . PRO A 1 133 ? 44.966 -9.754 -9.711 1.00 76.88 133 PRO A O 1
ATOM 988 N N . LEU A 1 134 ? 46.811 -9.108 -10.817 1.00 80.00 134 LEU A N 1
ATOM 989 C CA . LEU A 1 134 ? 47.253 -10.442 -11.243 1.00 80.00 134 LEU A CA 1
ATOM 990 C C . LEU A 1 134 ? 47.891 -11.255 -10.104 1.00 80.00 134 LEU A C 1
ATOM 992 O O . LEU A 1 134 ? 48.049 -12.468 -10.227 1.00 80.00 134 LEU A O 1
ATOM 996 N N . ILE A 1 135 ? 48.290 -10.599 -9.014 1.00 79.31 135 ILE A N 1
ATOM 997 C CA . ILE A 1 135 ? 48.968 -11.215 -7.874 1.00 79.31 135 ILE A CA 1
ATOM 998 C C . ILE A 1 135 ? 47.954 -11.409 -6.743 1.00 79.31 135 ILE A C 1
ATOM 1000 O O . ILE A 1 135 ? 47.083 -10.572 -6.503 1.00 79.31 135 ILE A O 1
ATOM 1004 N N . ARG A 1 136 ? 48.074 -12.519 -6.007 1.00 74.62 136 ARG A N 1
ATOM 1005 C CA . ARG A 1 136 ? 47.268 -12.762 -4.801 1.00 74.62 136 ARG A CA 1
ATOM 1006 C C . ARG A 1 136 ? 47.514 -11.638 -3.784 1.00 74.62 136 ARG A C 1
ATOM 1008 O O . ARG A 1 136 ? 48.655 -11.416 -3.393 1.00 74.62 136 ARG A O 1
ATOM 1015 N N . GLY A 1 137 ? 46.453 -10.945 -3.365 1.00 79.12 137 GLY A N 1
ATOM 1016 C CA . GLY A 1 137 ? 46.534 -9.803 -2.443 1.00 79.12 137 GLY A CA 1
ATOM 1017 C C . GLY A 1 137 ? 46.778 -8.439 -3.105 1.00 79.12 137 GLY A C 1
ATOM 1018 O O . GLY A 1 137 ? 46.889 -7.447 -2.390 1.00 79.12 137 GLY A O 1
ATOM 1019 N N . GLY A 1 138 ? 46.843 -8.369 -4.440 1.00 83.00 138 GLY A N 1
ATOM 1020 C CA . GLY A 1 138 ? 46.819 -7.104 -5.179 1.00 83.00 138 GLY A CA 1
ATOM 1021 C C . GLY A 1 138 ? 45.427 -6.455 -5.214 1.00 83.00 138 GLY A C 1
ATOM 1022 O O . GLY A 1 138 ? 44.428 -7.061 -4.817 1.00 83.00 138 GLY A O 1
ATOM 1023 N N . GLY A 1 139 ? 45.345 -5.210 -5.693 1.00 84.69 139 GLY A N 1
ATOM 1024 C CA . GLY A 1 139 ? 44.078 -4.473 -5.786 1.00 84.69 139 GLY A CA 1
ATOM 1025 C C . GLY A 1 139 ? 43.093 -5.095 -6.787 1.00 84.69 139 GLY A C 1
ATOM 1026 O O . GLY A 1 139 ? 43.494 -5.757 -7.738 1.00 84.69 139 GLY A O 1
ATOM 1027 N N . LYS A 1 140 ? 41.782 -4.876 -6.613 1.00 82.50 140 LYS A N 1
ATOM 1028 C CA . LYS A 1 140 ? 40.764 -5.300 -7.597 1.00 82.50 140 LYS A CA 1
ATOM 1029 C C . LYS A 1 140 ? 40.705 -4.288 -8.751 1.00 82.50 140 LYS A C 1
ATOM 1031 O O . LYS A 1 140 ? 40.307 -3.153 -8.513 1.00 82.50 140 LYS A O 1
ATOM 1036 N N . SER A 1 141 ? 41.035 -4.692 -9.987 1.00 81.44 141 SER A N 1
ATOM 1037 C CA . SER A 1 141 ? 41.032 -3.791 -11.165 1.00 81.44 141 SER A CA 1
ATOM 1038 C C . SER A 1 141 ? 39.681 -3.122 -11.422 1.00 81.44 141 SER A C 1
ATOM 1040 O O . SER A 1 141 ? 39.623 -1.955 -11.788 1.00 81.44 141 SER A O 1
ATOM 1042 N N . HIS A 1 142 ? 38.594 -3.876 -11.246 1.00 83.12 142 HIS A N 1
ATOM 1043 C CA . HIS A 1 142 ? 37.217 -3.409 -11.407 1.00 83.12 142 HIS A CA 1
ATOM 1044 C C . HIS A 1 142 ? 36.495 -3.517 -10.065 1.00 83.12 142 HIS A C 1
ATOM 1046 O O . HIS A 1 142 ? 35.596 -4.337 -9.877 1.00 83.12 142 HIS A O 1
ATOM 1052 N N . GLY A 1 143 ? 36.966 -2.738 -9.093 1.00 86.50 143 GLY A N 1
ATOM 1053 C CA . GLY A 1 143 ? 36.283 -2.589 -7.815 1.00 86.50 143 GLY A CA 1
ATOM 1054 C C . GLY A 1 143 ? 34.913 -1.916 -7.982 1.00 86.50 143 GLY A C 1
ATOM 1055 O O . GLY A 1 143 ? 34.666 -1.236 -8.980 1.00 86.50 143 GLY A O 1
ATOM 1056 N N . PRO A 1 144 ? 33.993 -2.100 -7.023 1.00 90.50 144 PRO A N 1
ATOM 1057 C CA . PRO A 1 144 ? 32.758 -1.337 -7.012 1.00 90.50 144 PRO A CA 1
ATOM 1058 C C 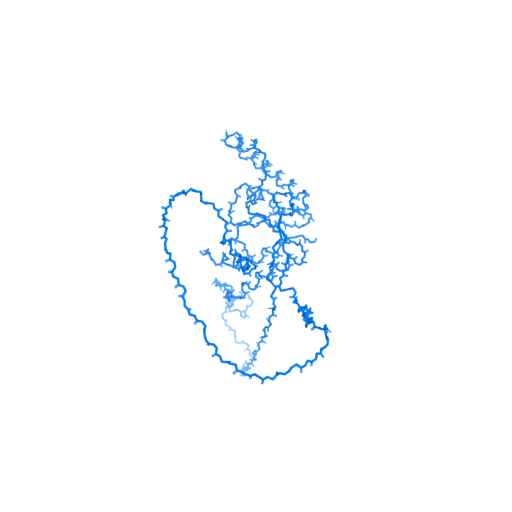. PRO A 1 144 ? 33.091 0.142 -6.795 1.00 90.50 144 PRO A C 1
ATOM 1060 O O . PRO A 1 144 ? 33.738 0.515 -5.817 1.00 90.50 144 PRO A O 1
ATOM 1063 N N . HIS A 1 145 ? 32.634 0.977 -7.715 1.00 89.31 145 HIS A N 1
ATOM 1064 C CA . HIS A 1 145 ? 32.672 2.428 -7.595 1.00 89.31 145 HIS A CA 1
ATOM 1065 C C . HIS A 1 145 ? 31.232 2.946 -7.550 1.00 89.31 145 HIS A C 1
ATOM 1067 O O . HIS A 1 145 ? 30.349 2.295 -8.125 1.00 89.31 145 HIS A O 1
ATOM 1073 N N . PRO A 1 146 ? 30.968 4.073 -6.862 1.00 92.50 146 PRO A N 1
ATOM 1074 C CA . PRO A 1 146 ? 29.643 4.675 -6.862 1.00 92.50 146 PRO A CA 1
ATOM 1075 C C . PRO A 1 146 ? 29.251 4.999 -8.307 1.00 92.50 146 PRO A C 1
ATOM 1077 O O . PRO A 1 146 ? 29.958 5.721 -9.007 1.00 92.50 146 PRO A O 1
ATOM 1080 N N . ARG A 1 147 ? 28.155 4.398 -8.769 1.00 91.25 147 ARG A N 1
ATOM 1081 C CA . ARG A 1 147 ? 27.595 4.588 -10.109 1.00 91.25 147 ARG A CA 1
ATOM 1082 C C . ARG A 1 147 ? 26.080 4.610 -10.027 1.00 91.25 147 ARG A C 1
ATOM 1084 O O . ARG A 1 147 ? 25.498 3.945 -9.170 1.00 91.25 147 ARG A O 1
ATOM 1091 N N . ASP A 1 148 ? 25.461 5.306 -10.966 1.00 91.19 148 ASP A N 1
ATOM 1092 C CA . ASP A 1 148 ? 24.011 5.340 -11.083 1.00 91.19 148 ASP A CA 1
ATOM 1093 C C . ASP A 1 148 ? 23.510 4.044 -11.729 1.00 91.19 148 ASP A C 1
ATOM 1095 O O . ASP A 1 148 ? 23.797 3.752 -12.889 1.00 91.19 148 ASP A O 1
ATOM 1099 N N . PHE A 1 149 ? 22.737 3.259 -10.978 1.00 91.81 149 PHE A N 1
ATOM 1100 C CA . PHE A 1 149 ? 22.121 2.015 -11.460 1.00 91.81 149 PHE A CA 1
ATOM 1101 C C . PHE A 1 149 ? 20.734 2.231 -12.087 1.00 91.81 149 PHE A C 1
ATOM 1103 O O . PHE A 1 149 ? 20.036 1.268 -12.398 1.00 91.81 149 PHE A O 1
ATOM 1110 N N . SER A 1 150 ? 20.307 3.486 -12.264 1.00 90.25 150 SER A N 1
ATOM 1111 C CA . SER A 1 150 ? 18.990 3.789 -12.826 1.00 90.25 150 SER A CA 1
ATOM 1112 C C . SER A 1 150 ? 18.909 3.382 -14.303 1.00 90.25 150 SER A C 1
ATOM 1114 O O . SER A 1 150 ? 19.705 3.821 -15.133 1.00 90.25 150 SER A O 1
ATOM 1116 N N . THR A 1 151 ? 17.931 2.546 -14.646 1.00 91.44 151 THR A N 1
ATOM 1117 C CA . THR A 1 151 ? 17.637 2.152 -16.029 1.00 91.44 151 THR A CA 1
ATOM 1118 C C . THR A 1 151 ? 16.468 2.965 -16.573 1.00 91.44 151 THR A C 1
ATOM 1120 O O . THR A 1 151 ? 15.448 3.118 -15.903 1.00 91.44 151 THR A O 1
ATOM 1123 N N . LYS A 1 152 ? 16.579 3.469 -17.807 1.00 92.50 152 LYS A N 1
ATOM 1124 C CA . LYS A 1 152 ? 15.478 4.184 -18.468 1.00 92.50 152 LYS A CA 1
ATOM 1125 C C . LYS A 1 152 ? 14.457 3.183 -19.009 1.00 92.50 152 LYS A C 1
ATOM 1127 O O . LYS A 1 152 ? 14.805 2.340 -19.829 1.00 92.50 152 LYS A O 1
ATOM 1132 N N . LEU A 1 153 ? 13.199 3.326 -18.600 1.00 91.56 153 LEU A N 1
ATOM 1133 C CA . LEU A 1 153 ? 12.063 2.594 -19.158 1.00 91.56 153 LEU A CA 1
ATOM 1134 C C . LEU A 1 153 ? 11.140 3.566 -19.899 1.00 91.56 153 LEU A C 1
ATOM 1136 O O . LEU A 1 153 ? 10.980 4.719 -19.494 1.00 91.56 153 LEU A O 1
ATOM 1140 N N . THR A 1 154 ? 10.537 3.119 -21.001 1.00 93.44 154 THR A N 1
ATOM 1141 C CA . THR A 1 154 ? 9.534 3.927 -21.703 1.00 93.44 154 THR A CA 1
ATOM 1142 C C . THR A 1 154 ? 8.231 3.941 -20.905 1.00 93.44 154 THR A C 1
ATOM 1144 O O . THR A 1 154 ? 7.808 2.917 -20.367 1.00 93.44 154 THR A O 1
ATOM 1147 N N . ARG A 1 155 ? 7.559 5.097 -20.857 1.00 88.56 155 ARG A N 1
ATOM 1148 C CA . ARG A 1 155 ? 6.314 5.264 -20.088 1.00 88.56 155 ARG A CA 1
ATOM 1149 C C . ARG A 1 155 ? 5.235 4.251 -20.495 1.00 88.56 155 ARG A C 1
ATOM 1151 O O . ARG A 1 155 ? 4.685 3.584 -19.638 1.00 88.56 155 ARG A O 1
ATOM 1158 N N . LYS A 1 156 ? 5.056 4.015 -21.801 1.00 88.19 156 LYS A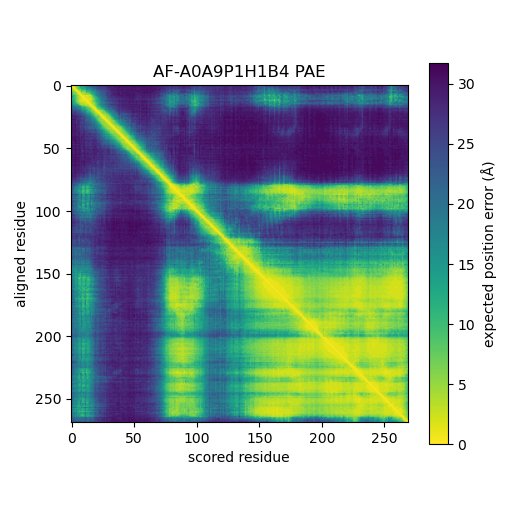 N 1
ATOM 1159 C CA . LYS A 1 156 ? 4.075 3.043 -22.322 1.00 88.19 156 LYS A CA 1
ATOM 1160 C C . LYS A 1 156 ? 4.288 1.617 -21.800 1.00 88.19 156 LYS A C 1
ATOM 1162 O O . LYS A 1 156 ? 3.320 0.895 -21.586 1.00 88.19 156 LYS A O 1
ATOM 1167 N N . VAL A 1 157 ? 5.542 1.189 -21.630 1.00 88.62 157 VAL A N 1
ATOM 1168 C CA . VAL A 1 157 ? 5.849 -0.147 -21.092 1.00 88.62 157 VAL A CA 1
ATOM 1169 C C . VAL A 1 157 ? 5.549 -0.202 -19.594 1.00 88.62 157 VAL A C 1
ATOM 1171 O O . VAL A 1 157 ? 5.027 -1.210 -19.126 1.00 88.62 157 VAL A O 1
ATOM 1174 N N . TYR A 1 158 ? 5.808 0.885 -18.865 1.00 88.56 158 TYR A N 1
ATOM 1175 C CA . TYR A 1 158 ? 5.444 1.007 -17.454 1.00 88.56 158 TYR A CA 1
ATOM 1176 C C . TYR A 1 158 ? 3.918 0.975 -17.259 1.00 88.56 158 TYR A C 1
ATOM 1178 O O . TYR A 1 158 ? 3.424 0.142 -16.505 1.00 88.56 158 TYR A O 1
ATOM 1186 N N . ASP A 1 159 ? 3.156 1.758 -18.029 1.00 88.44 159 ASP A N 1
ATOM 1187 C CA . ASP A 1 159 ? 1.682 1.768 -17.978 1.00 88.44 159 ASP A CA 1
ATOM 1188 C C . ASP A 1 159 ? 1.091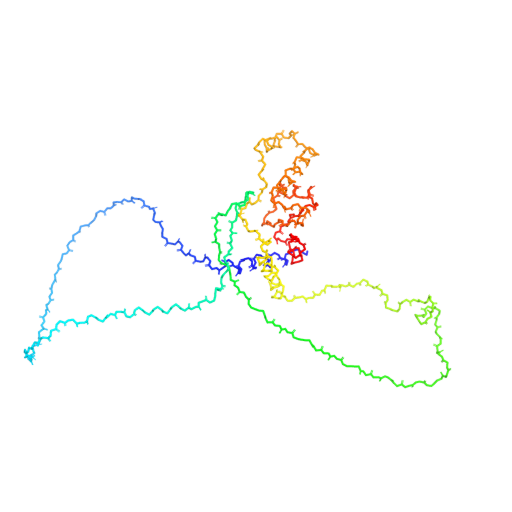 0.386 -18.327 1.00 88.44 159 ASP A C 1
ATOM 1190 O O . ASP A 1 159 ? 0.117 -0.078 -17.731 1.00 88.44 159 ASP A O 1
ATOM 1194 N N . LYS A 1 160 ? 1.710 -0.324 -19.280 1.00 88.56 160 LYS A N 1
ATOM 1195 C CA . LYS A 1 160 ? 1.346 -1.705 -19.631 1.00 88.56 160 LYS A CA 1
ATOM 1196 C C . LYS A 1 160 ? 1.598 -2.669 -18.468 1.00 88.56 160 LYS A C 1
ATOM 1198 O O . LYS A 1 160 ? 0.777 -3.560 -18.246 1.00 88.56 160 LYS A O 1
ATOM 1203 N N . ALA A 1 161 ? 2.696 -2.507 -17.730 1.00 90.25 161 ALA A N 1
ATOM 1204 C CA . ALA A 1 161 ? 3.007 -3.334 -16.565 1.00 90.25 161 ALA A CA 1
ATOM 1205 C C . ALA A 1 161 ? 1.960 -3.156 -15.453 1.00 90.25 161 ALA A C 1
ATOM 1207 O O . ALA A 1 161 ? 1.446 -4.156 -14.957 1.00 90.25 161 ALA A O 1
ATOM 1208 N N . TRP A 1 162 ? 1.558 -1.914 -15.161 1.00 91.69 162 TRP A N 1
ATOM 1209 C CA . TRP A 1 162 ? 0.471 -1.599 -14.223 1.00 91.69 162 TRP A CA 1
ATOM 1210 C C . TRP A 1 162 ? -0.831 -2.317 -14.565 1.00 91.69 162 TRP A C 1
ATOM 1212 O O . TRP A 1 162 ? -1.368 -3.069 -13.753 1.00 91.69 162 TRP A O 1
ATOM 1222 N N . ARG A 1 163 ? -1.307 -2.158 -15.806 1.00 89.31 163 ARG A N 1
ATOM 1223 C CA . ARG A 1 163 ? -2.539 -2.815 -16.272 1.00 89.31 163 ARG A CA 1
ATOM 1224 C C . ARG A 1 163 ? -2.450 -4.336 -16.185 1.00 89.31 163 ARG A C 1
ATOM 1226 O O . ARG A 1 163 ? -3.437 -4.993 -15.867 1.00 89.31 163 ARG A O 1
ATOM 1233 N N . THR A 1 164 ? -1.272 -4.898 -16.456 1.00 89.94 164 THR A N 1
ATOM 1234 C CA . THR A 1 164 ? -1.035 -6.346 -16.374 1.00 89.94 164 THR A CA 1
ATOM 1235 C C . THR A 1 164 ? -1.094 -6.837 -14.929 1.00 89.94 164 THR A C 1
ATOM 1237 O O . THR A 1 164 ? -1.734 -7.853 -14.671 1.00 89.94 164 THR A O 1
ATOM 1240 N N . ALA A 1 165 ? -0.482 -6.108 -13.991 1.00 91.06 165 ALA A N 1
ATOM 1241 C CA . ALA A 1 165 ? -0.508 -6.437 -12.568 1.00 91.06 165 ALA A CA 1
ATOM 1242 C C . ALA A 1 165 ? -1.931 -6.368 -11.990 1.00 91.06 165 ALA A C 1
ATOM 1244 O O . ALA A 1 165 ? -2.375 -7.315 -11.342 1.00 91.06 165 ALA A O 1
ATOM 1245 N N . LEU A 1 166 ? -2.685 -5.310 -12.305 1.00 91.88 166 LEU A N 1
ATOM 1246 C CA . LEU A 1 166 ? -4.088 -5.179 -11.893 1.00 91.88 166 LEU A CA 1
ATOM 1247 C C . LEU A 1 166 ? -4.968 -6.273 -12.509 1.00 91.88 166 LEU A C 1
ATOM 1249 O O . LEU A 1 166 ? -5.739 -6.917 -11.805 1.00 91.88 166 LEU A O 1
ATOM 1253 N N . SER A 1 167 ? -4.792 -6.562 -13.803 1.00 89.06 167 SER A N 1
ATOM 1254 C CA . SER A 1 167 ? -5.509 -7.656 -14.474 1.00 89.06 167 SER A CA 1
ATOM 1255 C C . SER A 1 167 ? -5.205 -9.018 -13.847 1.00 89.06 167 SER A C 1
ATOM 1257 O O . SER A 1 167 ? -6.079 -9.881 -13.790 1.00 89.06 167 SER A O 1
ATOM 1259 N N . TYR A 1 168 ? -3.964 -9.234 -13.402 1.00 90.75 168 TYR A N 1
ATOM 1260 C CA . TYR A 1 168 ? -3.562 -10.460 -12.721 1.00 90.75 168 TYR A CA 1
ATOM 1261 C C . TYR A 1 168 ? -4.285 -10.617 -11.378 1.00 90.75 168 TYR A C 1
ATOM 1263 O O . TYR A 1 168 ? -4.842 -11.682 -11.120 1.00 90.75 168 TYR A O 1
ATOM 1271 N N . ARG A 1 169 ? -4.352 -9.551 -10.569 1.00 90.31 169 ARG A N 1
ATOM 1272 C CA . ARG A 1 169 ? -5.085 -9.550 -9.291 1.00 90.31 169 ARG A CA 1
ATOM 1273 C C . ARG A 1 169 ? -6.583 -9.722 -9.474 1.00 90.31 169 ARG A C 1
ATOM 1275 O O . ARG A 1 169 ? -7.175 -10.567 -8.812 1.00 90.31 169 ARG A O 1
ATOM 1282 N N . TYR A 1 170 ? -7.162 -9.013 -10.439 1.00 90.19 170 TYR A N 1
ATOM 1283 C CA . TYR A 1 170 ? -8.572 -9.151 -10.786 1.00 90.19 170 TYR A CA 1
ATOM 1284 C C . TYR A 1 170 ? -8.932 -10.603 -11.146 1.00 90.19 170 TYR A C 1
ATOM 1286 O O . TYR A 1 170 ? -9.890 -11.154 -10.619 1.00 90.19 170 TYR A O 1
ATOM 1294 N N . ARG A 1 171 ? -8.123 -11.278 -11.979 1.00 88.94 171 ARG A N 1
ATOM 1295 C CA . ARG A 1 171 ? -8.369 -12.687 -12.355 1.00 88.94 171 ARG A CA 1
ATOM 1296 C C . ARG A 1 171 ? -8.268 -13.669 -11.189 1.00 88.94 171 ARG A C 1
ATOM 1298 O O . ARG A 1 171 ? -8.863 -14.738 -11.273 1.00 88.94 171 ARG A O 1
ATOM 1305 N N . ARG A 1 172 ? -7.485 -13.346 -10.158 1.00 88.50 172 ARG A N 1
ATOM 1306 C CA . ARG A 1 172 ? -7.361 -14.164 -8.944 1.00 88.50 172 ARG A CA 1
ATOM 1307 C C . ARG A 1 172 ? -8.468 -13.894 -7.924 1.00 88.50 172 ARG A C 1
ATOM 1309 O O . ARG A 1 172 ? -8.635 -14.707 -7.028 1.00 88.50 172 ARG A O 1
ATOM 1316 N N . GLY A 1 173 ? -9.218 -12.800 -8.077 1.00 88.06 173 GLY A N 1
ATOM 1317 C CA . GLY A 1 173 ? -10.169 -12.332 -7.068 1.00 88.06 173 GLY A CA 1
ATOM 1318 C C . GLY A 1 173 ? -9.508 -11.593 -5.899 1.00 88.06 173 GLY A C 1
ATOM 1319 O O . GLY A 1 173 ? -10.171 -11.316 -4.911 1.00 88.06 173 GLY A O 1
ATOM 1320 N N . ASP A 1 174 ? -8.221 -11.247 -6.015 1.00 89.88 174 ASP A N 1
ATOM 1321 C CA . ASP A 1 174 ? -7.459 -10.541 -4.971 1.00 89.88 174 ASP A CA 1
ATOM 1322 C C . ASP A 1 174 ? -7.687 -9.016 -5.006 1.00 89.88 174 ASP A C 1
ATOM 1324 O O . ASP A 1 174 ? -7.194 -8.290 -4.147 1.00 89.88 174 ASP A O 1
ATOM 1328 N N . LEU A 1 175 ? -8.345 -8.510 -6.055 1.00 90.75 175 LEU A N 1
ATOM 1329 C CA . LEU A 1 175 ? -8.631 -7.088 -6.231 1.00 90.75 175 LEU A CA 1
ATOM 1330 C C . LEU A 1 175 ? -10.060 -6.799 -5.774 1.00 90.75 175 LEU A C 1
ATOM 1332 O O . LEU A 1 175 ? -11.008 -7.184 -6.456 1.00 90.75 175 LEU A O 1
ATOM 1336 N N . VAL A 1 176 ? -10.189 -6.077 -4.666 1.00 90.06 176 VAL A N 1
ATOM 1337 C CA . VAL A 1 176 ? -11.465 -5.562 -4.161 1.00 90.06 176 VAL A CA 1
ATOM 1338 C C . VAL A 1 176 ? -11.489 -4.058 -4.403 1.00 90.06 176 VAL A C 1
ATOM 1340 O O . VAL A 1 176 ? -10.580 -3.347 -3.976 1.00 90.06 176 VAL A O 1
ATOM 1343 N N . VAL A 1 177 ? -12.498 -3.582 -5.130 1.00 91.25 177 VAL A N 1
ATOM 1344 C CA . VAL A 1 177 ? -12.708 -2.151 -5.373 1.00 91.25 177 VAL A CA 1
ATOM 1345 C C . VAL A 1 177 ? -13.781 -1.669 -4.416 1.00 91.25 177 VAL A C 1
ATOM 1347 O O . VAL A 1 177 ? -14.852 -2.267 -4.348 1.00 91.25 177 VAL A O 1
ATOM 1350 N N . CYS A 1 178 ? -13.495 -0.598 -3.687 1.00 89.69 178 CYS A N 1
ATOM 1351 C CA . CYS A 1 178 ? -14.437 -0.009 -2.748 1.00 89.69 178 CYS A CA 1
ATOM 1352 C C . CYS A 1 178 ? -14.859 1.393 -3.182 1.00 89.69 178 CYS A C 1
ATOM 1354 O O . CYS A 1 178 ? -14.208 2.011 -4.024 1.00 89.69 178 CYS A O 1
ATOM 1356 N N . GLU A 1 179 ? -15.934 1.885 -2.577 1.00 89.56 179 GLU A N 1
ATOM 1357 C CA . GLU A 1 179 ? -16.401 3.259 -2.743 1.00 89.56 179 GLU A CA 1
ATOM 1358 C C . GLU A 1 179 ? -15.382 4.303 -2.266 1.00 89.56 179 GLU A C 1
ATOM 1360 O O . GLU A 1 179 ? -14.497 4.046 -1.439 1.00 89.56 179 GLU A O 1
ATOM 1365 N N . ASP A 1 180 ? -15.549 5.520 -2.780 1.00 84.75 180 ASP A N 1
ATOM 1366 C CA . ASP A 1 180 ? -14.757 6.670 -2.371 1.00 84.75 180 ASP A CA 1
ATOM 1367 C C . ASP A 1 180 ? -14.959 6.972 -0.880 1.00 84.75 180 ASP A C 1
ATOM 1369 O O . ASP A 1 180 ? -16.072 6.960 -0.358 1.00 84.75 180 ASP A O 1
ATOM 1373 N N . GLY A 1 181 ? -13.867 7.311 -0.191 1.00 83.31 181 GLY A N 1
ATOM 1374 C CA . GLY A 1 181 ? -13.918 7.645 1.235 1.00 83.31 181 GLY A CA 1
ATOM 1375 C C . GLY A 1 181 ? -13.708 6.464 2.181 1.00 83.31 181 GLY A C 1
ATOM 1376 O O . GLY A 1 181 ? -14.108 6.559 3.336 1.00 83.31 181 GLY A O 1
ATOM 1377 N N . MET A 1 182 ? -13.035 5.400 1.729 1.00 84.31 182 MET A N 1
ATOM 1378 C CA . MET A 1 182 ? -12.549 4.335 2.610 1.00 84.31 182 MET A CA 1
ATOM 1379 C C . MET A 1 182 ? -11.778 4.893 3.816 1.00 84.31 182 MET A C 1
ATOM 1381 O O . MET A 1 182 ? -10.694 5.465 3.673 1.00 84.31 182 MET A O 1
ATOM 1385 N N . ASP A 1 183 ? -12.328 4.686 5.007 1.00 87.62 183 ASP A N 1
ATOM 1386 C CA . ASP A 1 183 ? -11.704 4.996 6.289 1.00 87.62 183 ASP A CA 1
ATOM 1387 C C . ASP A 1 183 ? -12.196 3.997 7.340 1.00 87.62 183 ASP A C 1
ATOM 1389 O O . ASP A 1 183 ? -13.236 3.360 7.162 1.00 87.62 183 ASP A O 1
ATOM 1393 N N . MET A 1 184 ? -11.465 3.839 8.442 1.00 84.31 184 MET A N 1
ATOM 1394 C CA . MET A 1 184 ? -11.950 2.983 9.519 1.00 84.31 184 MET A CA 1
ATOM 1395 C C . MET A 1 184 ? -13.184 3.592 10.180 1.00 84.31 184 MET A C 1
ATOM 1397 O O . MET A 1 184 ? -13.145 4.717 10.676 1.00 84.31 184 MET A O 1
ATOM 1401 N N . LEU A 1 185 ? -14.248 2.794 10.277 1.00 81.88 185 LEU A N 1
ATOM 1402 C CA . LEU A 1 185 ? -15.392 3.122 11.117 1.00 81.88 185 LEU A CA 1
ATOM 1403 C C . LEU A 1 185 ? -15.001 2.937 12.583 1.00 81.88 185 LEU A C 1
ATOM 1405 O O . LEU A 1 185 ? -14.940 1.818 13.100 1.00 81.88 185 LEU A O 1
ATOM 1409 N N . LEU A 1 186 ? -14.691 4.048 13.242 1.00 85.81 186 LEU A N 1
ATOM 1410 C CA . LEU A 1 186 ? -14.516 4.104 14.685 1.00 85.81 186 LEU A CA 1
ATOM 1411 C C . LEU A 1 186 ? -15.810 4.595 15.331 1.00 85.81 186 LEU A C 1
ATOM 1413 O O . LEU A 1 186 ? -16.582 5.333 14.725 1.00 85.81 186 LEU A O 1
ATOM 1417 N N . SER A 1 187 ? -16.039 4.178 16.579 1.00 89.25 187 SER A N 1
ATOM 1418 C CA . SER A 1 187 ? -17.198 4.642 17.346 1.00 89.25 187 SER A CA 1
ATOM 1419 C C . SER A 1 187 ? -17.189 6.168 17.470 1.00 89.25 187 SER A C 1
ATOM 1421 O O . SER A 1 187 ? -16.128 6.768 17.668 1.00 89.25 187 SER A O 1
ATOM 1423 N N . GLU A 1 188 ? -18.364 6.795 17.431 1.00 88.38 188 GLU A N 1
ATOM 1424 C CA . GLU A 1 188 ? -18.521 8.243 17.632 1.00 88.38 188 GLU A CA 1
ATOM 1425 C C . GLU A 1 188 ? -17.879 8.705 18.951 1.00 88.38 188 GLU A C 1
ATOM 1427 O O . GLU A 1 188 ? -17.209 9.741 19.001 1.00 88.38 188 GLU A O 1
ATOM 1432 N N . ASP A 1 189 ? -17.977 7.872 19.992 1.00 89.38 189 ASP A N 1
ATOM 1433 C CA . ASP A 1 189 ? -17.360 8.107 21.299 1.00 89.38 189 ASP A CA 1
ATOM 1434 C C . ASP A 1 189 ? -15.842 8.295 21.198 1.00 89.38 189 ASP A C 1
ATOM 1436 O O . ASP A 1 189 ? -15.263 9.136 21.885 1.00 89.38 189 ASP A O 1
ATOM 1440 N N . TYR A 1 190 ? -15.172 7.534 20.328 1.00 89.38 190 TYR A N 1
ATOM 1441 C CA . TYR A 1 190 ? -13.728 7.648 20.148 1.00 89.38 190 TYR A CA 1
ATOM 1442 C C . TYR A 1 190 ? -13.357 9.016 19.579 1.00 89.38 190 TYR A C 1
ATOM 1444 O O . TYR A 1 190 ? -12.447 9.673 20.088 1.00 89.38 190 TYR A O 1
ATOM 1452 N N . HIS A 1 191 ? -14.086 9.474 18.560 1.00 87.81 191 HIS A N 1
ATOM 1453 C CA . HIS A 1 191 ? -13.857 10.788 17.967 1.00 87.81 191 HIS A CA 1
ATOM 1454 C C . HIS A 1 191 ? -14.084 11.908 18.986 1.00 87.81 191 HIS A C 1
ATOM 1456 O O . HIS A 1 191 ? -13.252 12.811 19.085 1.00 87.81 191 HIS A O 1
ATOM 1462 N N . ALA A 1 192 ? -15.140 11.809 19.799 1.00 90.69 192 ALA A N 1
ATOM 1463 C CA . ALA A 1 192 ? -15.410 12.765 20.869 1.00 90.69 192 ALA A CA 1
ATOM 1464 C C . ALA A 1 192 ? -14.281 12.800 21.915 1.00 90.69 192 ALA A C 1
ATOM 1466 O O . ALA A 1 192 ? -13.850 13.876 22.327 1.00 90.69 192 ALA A O 1
ATOM 1467 N N . LEU A 1 193 ? -13.755 11.638 22.312 1.00 90.19 193 LEU A N 1
ATOM 1468 C CA . LEU A 1 193 ? -12.677 11.534 23.301 1.00 90.19 193 LEU A CA 1
ATOM 1469 C C . LEU A 1 193 ? -11.323 12.024 22.777 1.00 90.19 193 LEU A C 1
ATOM 1471 O O . LEU A 1 193 ? -10.552 12.610 23.539 1.00 90.19 193 LEU A O 1
ATOM 1475 N N . VAL A 1 194 ? -11.031 11.806 21.492 1.00 89.50 194 VAL A N 1
ATOM 1476 C CA . VAL A 1 194 ? -9.838 12.360 20.835 1.00 89.50 194 VAL A CA 1
ATOM 1477 C C . VAL A 1 194 ? -9.962 13.877 20.697 1.00 89.50 194 VAL A C 1
ATOM 1479 O O . VAL A 1 194 ? -9.004 14.592 20.976 1.00 89.50 194 VAL A O 1
ATOM 1482 N N . GLN A 1 195 ? -11.142 14.387 20.333 1.00 90.06 195 GLN A N 1
ATOM 1483 C CA . GLN A 1 195 ? -11.388 15.826 20.223 1.00 90.06 195 GLN A CA 1
ATOM 1484 C C . GLN A 1 195 ? -11.315 16.535 21.581 1.00 90.06 195 GLN A C 1
ATOM 1486 O O . GLN A 1 195 ? -10.775 17.635 21.677 1.00 90.06 195 GLN A O 1
ATOM 1491 N N . ALA A 1 196 ? -11.834 15.897 22.628 1.00 91.06 196 ALA A N 1
ATOM 1492 C CA . ALA A 1 196 ? -11.736 16.367 24.005 1.00 91.06 196 ALA A CA 1
ATOM 1493 C C . ALA A 1 196 ? -10.359 16.089 24.643 1.00 91.06 196 ALA A C 1
ATOM 1495 O O . ALA A 1 196 ? -10.164 16.387 25.820 1.00 91.06 196 ALA A O 1
ATOM 1496 N N . ASP A 1 197 ? -9.403 15.557 23.867 1.00 88.44 197 ASP A N 1
ATOM 1497 C CA . ASP A 1 197 ? -7.994 15.396 24.238 1.00 88.44 197 ASP A CA 1
ATOM 1498 C C . ASP A 1 197 ? -7.774 14.460 25.451 1.00 88.44 197 ASP A C 1
ATOM 1500 O O . ASP A 1 197 ? -6.762 14.530 26.151 1.00 88.44 197 ASP A O 1
ATOM 1504 N N . TYR A 1 198 ? -8.724 13.547 25.694 1.00 87.19 198 TYR A N 1
ATOM 1505 C CA . TYR A 1 198 ? -8.664 12.555 26.775 1.00 87.19 198 TYR A CA 1
ATOM 1506 C C . TYR A 1 198 ? -7.838 11.319 26.403 1.00 87.19 198 TYR A C 1
ATOM 1508 O O . TYR A 1 198 ? -7.202 10.718 27.269 1.00 87.19 198 TYR A O 1
ATOM 1516 N N . ILE A 1 199 ? -7.837 10.925 25.126 1.00 85.94 199 ILE A N 1
ATOM 1517 C CA . ILE A 1 199 ? -7.076 9.771 24.629 1.00 85.94 199 ILE A CA 1
ATOM 1518 C C . ILE A 1 199 ? -5.829 10.276 23.906 1.00 85.94 199 ILE A C 1
ATOM 1520 O O . ILE A 1 199 ? -5.921 10.857 22.827 1.00 85.94 199 ILE A O 1
ATOM 1524 N N . LYS A 1 200 ? -4.649 10.014 24.480 1.00 87.19 200 LYS A N 1
ATOM 1525 C CA . LYS A 1 200 ? -3.355 10.400 23.899 1.00 87.19 200 LYS A CA 1
ATOM 1526 C C . LYS A 1 200 ? -2.379 9.231 23.831 1.00 87.19 200 LYS A C 1
ATOM 1528 O O . LYS A 1 200 ? -2.450 8.306 24.641 1.00 87.19 200 LYS A O 1
ATOM 1533 N N . GLY A 1 201 ? -1.438 9.333 22.891 1.00 87.69 201 GLY A N 1
ATOM 1534 C CA . GLY A 1 201 ? -0.272 8.453 22.773 1.00 87.69 201 GLY A CA 1
ATOM 1535 C C . GLY A 1 201 ? -0.640 6.971 22.721 1.00 87.69 201 GLY A C 1
ATOM 1536 O O . GLY A 1 201 ? -1.493 6.564 21.939 1.00 87.69 201 GLY A O 1
ATOM 1537 N N . GLU A 1 202 ? -0.045 6.179 23.612 1.00 88.06 202 GLU A N 1
ATOM 1538 C CA . GLU A 1 202 ? -0.160 4.714 23.623 1.00 88.06 202 GLU A CA 1
ATOM 1539 C C . GLU A 1 202 ? -1.605 4.197 23.730 1.00 88.06 202 GLU A C 1
ATOM 1541 O O . GLU A 1 202 ? -1.932 3.142 23.179 1.00 88.06 202 GLU A O 1
ATOM 1546 N N . LEU A 1 203 ? -2.503 4.925 24.407 1.00 90.81 203 LEU A N 1
ATOM 1547 C CA . LEU A 1 203 ? -3.906 4.510 24.495 1.00 90.81 203 LEU A CA 1
ATOM 1548 C C . LEU A 1 203 ? -4.620 4.666 23.143 1.00 90.81 203 LEU A C 1
ATOM 1550 O O . LEU A 1 203 ? -5.385 3.786 22.750 1.00 90.81 203 LEU A O 1
ATOM 1554 N N . LYS A 1 204 ? -4.323 5.746 22.406 1.00 90.81 204 LYS A N 1
ATOM 1555 C CA . LYS A 1 204 ? -4.816 5.960 21.036 1.00 90.81 204 LYS A CA 1
ATOM 1556 C C . LYS A 1 204 ? -4.341 4.817 20.137 1.00 90.81 204 LYS A C 1
ATOM 1558 O O . LYS A 1 204 ? -5.145 4.202 19.438 1.00 90.81 204 LYS A O 1
ATOM 1563 N N . ASP A 1 205 ? -3.051 4.512 20.221 1.00 91.94 205 ASP A N 1
ATOM 1564 C CA . ASP A 1 205 ? -2.389 3.540 19.356 1.00 91.94 205 ASP A CA 1
ATOM 1565 C C . ASP A 1 205 ? -2.857 2.110 19.647 1.00 91.94 205 ASP A C 1
ATOM 1567 O O . ASP A 1 205 ? -3.141 1.337 18.734 1.00 91.94 205 ASP A O 1
ATOM 1571 N N . SER A 1 206 ? -3.005 1.7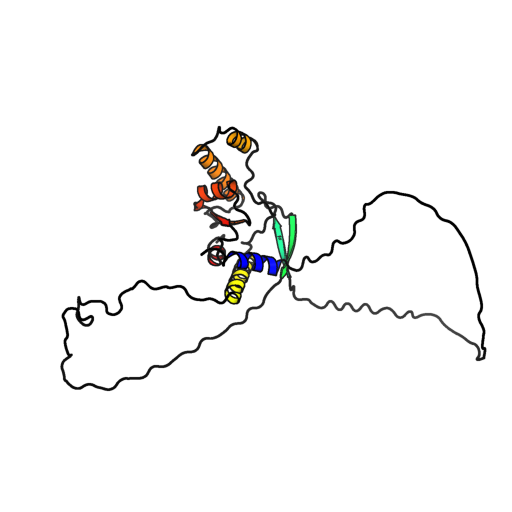47 20.924 1.00 91.75 206 SER A N 1
ATOM 1572 C CA . SER A 1 206 ? -3.517 0.429 21.315 1.00 91.75 206 SER A CA 1
ATOM 1573 C C . SER A 1 206 ? -4.964 0.208 20.867 1.00 91.75 206 SER A C 1
ATOM 1575 O O . SER A 1 206 ? -5.292 -0.889 20.406 1.00 91.75 206 SER A O 1
ATOM 1577 N N . TYR A 1 207 ? -5.811 1.242 20.934 1.00 92.38 207 TYR A N 1
ATOM 1578 C CA . TYR A 1 207 ? -7.182 1.184 20.430 1.00 92.38 207 TYR A CA 1
ATOM 1579 C C . TYR A 1 207 ? -7.214 1.013 18.908 1.00 92.38 207 TYR A C 1
ATOM 1581 O O . TYR A 1 207 ? -7.840 0.075 18.415 1.00 92.38 207 TYR A O 1
ATOM 1589 N N . LEU A 1 208 ? -6.482 1.854 18.167 1.00 92.75 208 LEU A N 1
ATOM 1590 C CA . LEU A 1 208 ? -6.405 1.776 16.704 1.00 92.75 208 LEU A CA 1
ATOM 1591 C C . LEU A 1 208 ? -5.854 0.430 16.235 1.00 92.75 208 LEU A C 1
ATOM 1593 O O . LEU A 1 208 ? -6.419 -0.197 15.343 1.00 92.75 208 LEU A O 1
ATOM 1597 N N . ARG A 1 209 ? -4.801 -0.068 16.889 1.00 92.56 209 ARG A N 1
ATOM 1598 C CA . ARG A 1 209 ? -4.226 -1.384 16.599 1.00 92.56 209 ARG A CA 1
ATOM 1599 C C . ARG A 1 209 ? -5.231 -2.508 16.828 1.00 92.56 209 ARG A C 1
ATOM 1601 O O . ARG A 1 209 ? -5.272 -3.460 16.050 1.00 92.56 209 ARG A O 1
ATOM 1608 N N . LYS A 1 210 ? -6.025 -2.431 17.900 1.00 93.31 210 LYS A N 1
ATOM 1609 C CA . LYS A 1 210 ? -7.072 -3.418 18.184 1.00 93.31 210 LYS A CA 1
ATOM 1610 C C . LYS A 1 210 ? -8.157 -3.381 17.110 1.00 93.31 210 LYS A C 1
ATOM 1612 O O . LYS A 1 210 ? -8.520 -4.442 16.610 1.00 93.31 210 LYS A O 1
ATOM 1617 N N . GLN A 1 211 ? -8.620 -2.188 16.740 1.00 92.25 211 GLN A N 1
ATOM 1618 C CA . GLN A 1 211 ? -9.644 -2.014 15.712 1.00 92.25 211 GLN A CA 1
ATOM 1619 C C . GLN A 1 211 ? -9.162 -2.533 14.352 1.00 92.25 211 GLN A C 1
ATOM 1621 O O . GLN A 1 211 ? -9.868 -3.303 13.705 1.00 92.25 211 GLN A O 1
ATOM 1626 N N . ALA A 1 212 ? -7.920 -2.215 13.974 1.00 92.19 212 ALA A N 1
ATOM 1627 C CA . ALA A 1 212 ? -7.284 -2.738 12.769 1.00 92.19 212 ALA A CA 1
ATOM 1628 C C . ALA A 1 212 ? -7.279 -4.265 12.750 1.00 92.19 212 ALA A C 1
ATOM 1630 O O . ALA A 1 212 ? -7.748 -4.874 11.795 1.00 92.19 212 ALA A O 1
ATOM 1631 N N . LYS A 1 213 ? -6.812 -4.896 13.832 1.00 91.62 213 LYS A N 1
ATOM 1632 C CA . LYS A 1 213 ? -6.772 -6.358 13.933 1.00 91.62 213 LYS A CA 1
ATOM 1633 C C . LYS A 1 213 ? -8.152 -6.998 13.859 1.00 91.62 213 LYS A C 1
ATOM 1635 O O . LYS A 1 213 ? -8.284 -8.054 13.254 1.00 91.62 213 LYS A O 1
ATOM 1640 N N . GLN A 1 214 ? -9.163 -6.384 14.468 1.00 91.19 214 GLN A N 1
ATOM 1641 C CA . GLN A 1 214 ? -10.537 -6.882 14.400 1.00 91.19 214 GLN A CA 1
ATOM 1642 C C . GLN A 1 214 ? -11.083 -6.817 12.974 1.00 91.19 214 GLN A C 1
ATOM 1644 O O . GLN A 1 214 ? -11.643 -7.805 12.508 1.00 91.19 214 GLN A O 1
ATOM 1649 N N . LEU A 1 215 ? -10.847 -5.707 12.270 1.00 90.75 215 LEU A N 1
ATOM 1650 C CA . LEU A 1 215 ? -11.230 -5.549 10.870 1.00 90.75 215 LEU A CA 1
ATOM 1651 C C . LEU A 1 215 ? -10.526 -6.581 9.981 1.00 90.75 215 LEU A C 1
ATOM 1653 O O . LEU A 1 215 ? -11.184 -7.303 9.237 1.00 90.75 215 LEU A O 1
ATOM 1657 N N . MET A 1 216 ? -9.202 -6.724 10.106 1.00 90.00 216 MET A N 1
ATOM 1658 C CA . MET A 1 216 ? -8.459 -7.704 9.307 1.00 90.00 216 MET A CA 1
ATOM 1659 C C . MET A 1 216 ? -8.899 -9.139 9.607 1.00 90.00 216 MET A C 1
ATOM 1661 O O . MET A 1 216 ? -9.020 -9.952 8.695 1.00 90.00 216 MET A O 1
ATOM 1665 N N . ALA A 1 217 ? -9.149 -9.468 10.875 1.00 89.56 217 ALA A N 1
ATOM 1666 C CA . ALA A 1 217 ? -9.592 -10.802 11.265 1.00 89.56 217 ALA A CA 1
ATOM 1667 C C . ALA A 1 217 ? -10.995 -11.126 10.728 1.00 89.56 217 ALA A C 1
ATOM 1669 O O . ALA A 1 217 ? -11.224 -12.256 10.306 1.00 89.56 217 ALA A O 1
ATOM 1670 N N . ALA A 1 218 ? -11.911 -10.151 10.704 1.00 89.38 218 ALA A N 1
ATOM 1671 C CA . ALA A 1 218 ? -13.277 -10.343 10.215 1.00 89.38 218 ALA A CA 1
ATOM 1672 C C . ALA A 1 218 ? -13.323 -10.745 8.730 1.00 89.38 218 ALA A C 1
ATOM 1674 O O . ALA A 1 218 ? -14.118 -11.604 8.354 1.00 89.38 218 ALA A O 1
ATOM 1675 N N . HIS A 1 219 ? -12.436 -10.177 7.908 1.00 87.38 219 HIS A N 1
ATOM 1676 C CA . HIS A 1 219 ? -12.386 -10.442 6.465 1.00 87.38 219 HIS A CA 1
ATOM 1677 C C . HIS A 1 219 ? -11.317 -11.462 6.050 1.00 87.38 219 HIS A C 1
ATOM 1679 O O . HIS A 1 219 ? -11.156 -11.730 4.861 1.00 87.38 219 HIS A O 1
ATOM 1685 N N . GLY A 1 220 ? -10.575 -12.037 7.003 1.00 87.44 220 GLY A N 1
ATOM 1686 C CA . GLY A 1 220 ? -9.464 -12.940 6.689 1.00 87.44 220 GLY A CA 1
ATOM 1687 C C . GLY A 1 220 ? -8.332 -12.234 5.937 1.00 87.44 220 GLY A C 1
ATOM 1688 O O . GLY A 1 220 ? -7.727 -12.800 5.041 1.00 87.44 220 GLY A O 1
ATOM 1689 N N . TRP A 1 221 ? -8.064 -10.978 6.277 1.00 88.56 221 TRP A N 1
ATOM 1690 C CA . TRP A 1 221 ? -7.036 -10.121 5.677 1.00 88.56 221 TRP A CA 1
ATOM 1691 C C . TRP A 1 221 ? -5.760 -10.024 6.514 1.00 88.56 221 TRP A C 1
ATOM 1693 O O . TRP A 1 221 ? -4.825 -9.306 6.172 1.00 88.56 221 TRP A O 1
ATOM 1703 N N . GLY A 1 222 ? -5.723 -10.736 7.638 1.00 84.62 222 GLY A N 1
ATOM 1704 C CA . GLY A 1 222 ? -4.535 -10.825 8.474 1.00 84.62 222 GLY A CA 1
ATOM 1705 C C . GLY A 1 222 ? -3.425 -11.652 7.829 1.00 84.62 222 GLY A C 1
ATOM 1706 O O . GLY A 1 222 ? -3.641 -12.371 6.852 1.00 84.62 222 GLY A O 1
ATOM 1707 N N . ARG A 1 223 ? -2.253 -11.634 8.473 1.00 85.75 223 ARG A N 1
ATOM 1708 C CA . ARG A 1 223 ? -1.037 -12.360 8.061 1.00 85.75 223 ARG A CA 1
ATOM 1709 C C . ARG A 1 223 ? -1.258 -13.827 7.659 1.00 85.75 223 ARG A C 1
ATOM 1711 O O . ARG A 1 223 ? -0.480 -14.376 6.877 1.00 85.75 223 ARG A O 1
ATOM 1718 N N . GLU A 1 224 ? -2.261 -14.473 8.243 1.00 83.75 224 GLU A N 1
ATOM 1719 C CA . GLU A 1 224 ? -2.616 -15.874 7.993 1.00 83.75 224 GLU A CA 1
ATOM 1720 C C . GLU A 1 224 ? -2.961 -16.140 6.526 1.00 83.75 224 GLU A C 1
ATOM 1722 O O . GLU A 1 224 ? -2.572 -17.171 5.982 1.00 83.75 224 GLU A O 1
ATOM 1727 N N . PHE A 1 225 ? -3.606 -15.176 5.872 1.00 82.38 225 PHE A N 1
ATOM 1728 C CA . PHE A 1 225 ? -4.004 -15.235 4.471 1.00 82.38 225 PHE A CA 1
ATOM 1729 C C . PHE A 1 225 ? -3.196 -14.233 3.646 1.00 82.38 225 PHE A C 1
ATOM 1731 O O . PHE A 1 225 ? -3.718 -13.631 2.721 1.00 82.38 225 PHE A O 1
ATOM 1738 N N . GLY A 1 226 ? -1.926 -14.006 3.983 1.00 85.12 226 GLY A N 1
ATOM 1739 C CA . GLY A 1 226 ? -1.074 -13.042 3.286 1.00 85.12 226 GLY A CA 1
ATOM 1740 C C . GLY A 1 226 ? -1.139 -11.634 3.880 1.00 85.12 226 GLY A C 1
ATOM 1741 O O . GLY A 1 226 ? -1.371 -11.462 5.067 1.00 85.12 226 GLY A O 1
ATOM 1742 N N . ARG A 1 227 ? -0.823 -10.617 3.076 1.00 88.75 227 ARG A N 1
ATOM 1743 C CA . ARG A 1 227 ? -0.842 -9.209 3.507 1.00 88.75 227 ARG A CA 1
ATOM 1744 C C . ARG A 1 227 ? -1.764 -8.404 2.622 1.00 88.75 227 ARG A C 1
ATOM 1746 O O . ARG A 1 227 ? -1.731 -8.605 1.409 1.00 88.75 227 ARG A O 1
ATOM 1753 N N . THR A 1 228 ? -2.509 -7.471 3.198 1.00 91.56 228 THR A N 1
ATOM 1754 C CA . THR A 1 228 ? -3.395 -6.587 2.433 1.00 91.56 228 THR A CA 1
ATOM 1755 C C . THR A 1 228 ? -2.795 -5.214 2.189 1.00 91.56 228 THR A C 1
ATOM 1757 O O . THR A 1 228 ? -2.291 -4.584 3.121 1.00 91.56 228 THR A O 1
ATOM 1760 N N . LEU A 1 229 ? -2.946 -4.737 0.952 1.00 91.75 229 LEU A N 1
ATOM 1761 C CA . LEU A 1 229 ? -2.598 -3.382 0.547 1.00 91.75 229 LEU A CA 1
ATOM 1762 C C . LEU A 1 229 ? -3.862 -2.526 0.446 1.00 91.75 229 LEU A C 1
ATOM 1764 O O . LEU A 1 229 ? -4.714 -2.787 -0.402 1.00 91.75 229 LEU A O 1
ATOM 1768 N N . PHE A 1 230 ? -3.951 -1.475 1.253 1.00 92.62 230 PHE A N 1
ATOM 1769 C CA . PHE A 1 230 ? -4.949 -0.421 1.098 1.00 92.62 230 PHE A CA 1
ATOM 1770 C C . PHE A 1 230 ? -4.369 0.681 0.220 1.00 92.62 230 PHE A C 1
ATOM 1772 O O . PHE A 1 230 ? -3.295 1.204 0.512 1.00 92.62 230 PHE A O 1
ATOM 1779 N N . VAL A 1 231 ? -5.082 1.031 -0.848 1.00 93.00 231 VAL A N 1
ATOM 1780 C CA . VAL A 1 231 ? -4.704 2.119 -1.755 1.00 93.00 231 VAL A CA 1
ATOM 1781 C C . VAL A 1 231 ? -5.789 3.184 -1.712 1.00 93.00 231 VAL A C 1
ATOM 1783 O O . VAL A 1 231 ? -6.950 2.891 -1.986 1.00 93.00 231 VAL A O 1
ATOM 1786 N N . THR A 1 232 ? -5.418 4.415 -1.368 1.00 91.88 232 THR A N 1
ATOM 1787 C CA . THR A 1 232 ? -6.349 5.551 -1.249 1.00 91.88 232 THR A CA 1
ATOM 1788 C C . THR A 1 232 ? -5.860 6.739 -2.067 1.00 91.88 232 THR A C 1
ATOM 1790 O O . THR A 1 232 ? -4.658 6.972 -2.113 1.00 91.88 232 THR A O 1
ATOM 1793 N N . GLU A 1 233 ? -6.764 7.522 -2.665 1.00 88.38 233 GLU A N 1
ATOM 1794 C CA . GLU A 1 233 ? -6.400 8.741 -3.420 1.00 88.38 233 GLU A CA 1
ATOM 1795 C C . GLU A 1 233 ? -5.900 9.885 -2.522 1.00 88.38 233 GLU A C 1
ATOM 1797 O O . GLU A 1 233 ? -5.146 10.742 -2.969 1.00 88.38 233 GLU A O 1
ATOM 1802 N N . ALA A 1 234 ? -6.329 9.918 -1.258 1.00 87.38 234 ALA A N 1
ATOM 1803 C CA . ALA A 1 234 ? -5.880 10.904 -0.283 1.00 87.38 234 ALA A CA 1
ATOM 1804 C C . ALA A 1 234 ? -5.481 10.208 1.023 1.00 87.38 234 ALA A C 1
ATOM 1806 O O . ALA A 1 234 ? -6.210 9.315 1.470 1.00 87.38 234 ALA A O 1
ATOM 1807 N N . PRO A 1 235 ? -4.383 10.629 1.675 1.00 81.94 235 PRO A N 1
ATOM 1808 C CA . PRO A 1 235 ? -3.929 10.013 2.912 1.00 81.94 235 PRO A CA 1
ATOM 1809 C C . PRO A 1 235 ? -4.941 10.270 4.034 1.00 81.94 235 PRO A C 1
ATOM 1811 O O . PRO A 1 235 ? -5.201 11.412 4.423 1.00 81.94 235 PRO A O 1
ATOM 1814 N N . ARG A 1 236 ? -5.516 9.191 4.569 1.00 86.38 236 ARG A N 1
ATOM 1815 C CA . ARG A 1 236 ? -6.444 9.220 5.708 1.00 86.38 236 ARG A CA 1
ATOM 1816 C C . ARG A 1 236 ? -5.681 8.893 6.983 1.00 86.38 236 ARG A C 1
ATOM 1818 O O . ARG A 1 236 ? -5.163 7.791 7.123 1.00 86.38 236 ARG A O 1
ATOM 1825 N N . THR A 1 237 ? -5.597 9.841 7.913 1.00 86.44 237 THR A N 1
ATOM 1826 C CA . THR A 1 237 ? -4.746 9.701 9.107 1.00 86.44 237 THR A CA 1
ATOM 1827 C C . THR A 1 237 ? -5.167 8.533 9.992 1.00 86.44 237 THR A C 1
ATOM 1829 O O . THR A 1 237 ? -4.324 7.759 10.414 1.00 86.44 237 THR A O 1
ATOM 1832 N N . THR A 1 238 ? -6.463 8.343 10.217 1.00 89.69 238 THR A N 1
ATOM 1833 C CA . THR A 1 238 ? -7.036 7.247 11.016 1.00 89.69 238 THR A CA 1
ATOM 1834 C C . THR A 1 238 ? -6.711 5.872 10.446 1.00 89.69 238 THR A C 1
ATOM 1836 O O . THR A 1 238 ? -6.171 5.031 11.164 1.00 89.69 238 THR A O 1
ATOM 1839 N N . LEU A 1 239 ? -6.982 5.650 9.157 1.00 90.50 239 LEU A N 1
ATOM 1840 C CA . LEU A 1 239 ? -6.669 4.390 8.483 1.00 90.50 239 LEU A CA 1
ATOM 1841 C C . LEU A 1 239 ? -5.157 4.134 8.439 1.00 90.50 239 LEU A C 1
ATOM 1843 O O . LEU A 1 239 ? -4.715 3.040 8.785 1.00 90.50 239 LEU A O 1
ATOM 1847 N N . PHE A 1 240 ? -4.352 5.128 8.054 1.00 92.75 240 PHE A N 1
ATOM 1848 C CA . PHE A 1 240 ? -2.8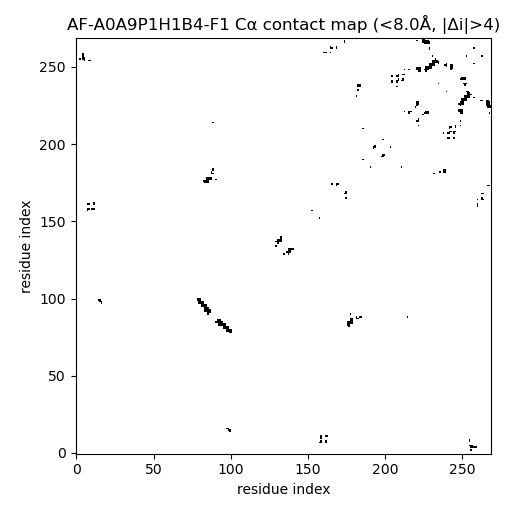98 4.971 7.938 1.00 92.75 240 PHE A CA 1
ATOM 1849 C C . PHE A 1 240 ? -2.247 4.729 9.305 1.00 92.75 240 PHE A C 1
ATOM 1851 O O . PHE A 1 240 ? -1.411 3.830 9.429 1.00 92.75 240 PHE A O 1
ATOM 1858 N N . ASP A 1 241 ? -2.659 5.462 10.344 1.00 91.75 241 ASP A N 1
ATOM 1859 C CA . ASP A 1 241 ? -2.208 5.247 11.723 1.00 91.75 241 ASP A CA 1
ATOM 1860 C C . ASP A 1 241 ? -2.570 3.820 12.169 1.00 91.75 241 ASP A C 1
ATOM 1862 O O . ASP A 1 241 ? -1.711 3.064 12.619 1.00 91.75 241 ASP A O 1
ATOM 1866 N N . ALA A 1 242 ? -3.824 3.397 11.984 1.00 91.56 242 ALA A N 1
ATOM 1867 C CA . ALA A 1 242 ? -4.284 2.083 12.425 1.00 91.56 242 ALA A CA 1
ATOM 1868 C C . ALA A 1 242 ? -3.577 0.922 11.705 1.00 91.56 242 ALA A C 1
ATOM 1870 O O . ALA A 1 242 ? -3.132 -0.031 12.351 1.00 91.56 242 ALA A O 1
ATOM 1871 N N . VAL A 1 243 ? -3.433 1.008 10.379 1.00 91.69 243 VAL A N 1
ATOM 1872 C CA . VAL A 1 243 ? -2.776 -0.029 9.570 1.00 91.69 243 VAL A CA 1
ATOM 1873 C C . VAL A 1 243 ? -1.267 -0.043 9.812 1.00 91.69 243 VAL A C 1
ATOM 1875 O O . VAL A 1 243 ? -0.685 -1.120 9.903 1.00 91.69 243 VAL A O 1
ATOM 1878 N N . SER A 1 244 ? -0.618 1.110 9.997 1.00 91.12 244 SER A N 1
ATOM 1879 C CA . SER A 1 244 ? 0.821 1.155 10.305 1.00 91.12 244 SER A CA 1
ATOM 1880 C C . SER A 1 244 ? 1.150 0.518 11.661 1.00 91.12 244 SER A C 1
ATOM 1882 O O . SER A 1 244 ? 2.133 -0.219 11.777 1.00 91.12 244 SER A O 1
ATOM 1884 N N . LEU A 1 245 ? 0.283 0.698 12.663 1.00 91.75 245 LEU A N 1
ATOM 1885 C CA . LEU A 1 245 ? 0.376 0.029 13.967 1.00 91.75 245 LEU A CA 1
ATOM 1886 C C . LEU A 1 245 ? 0.117 -1.489 13.881 1.00 91.75 245 LEU A C 1
ATOM 1888 O O . LEU A 1 245 ? 0.602 -2.259 14.719 1.00 91.75 245 LEU A O 1
ATOM 1892 N N . ALA A 1 246 ? -0.627 -1.927 12.863 1.00 88.06 246 ALA A N 1
ATOM 1893 C CA . ALA A 1 246 ? -0.880 -3.323 12.513 1.00 88.06 246 ALA A CA 1
ATOM 1894 C C . ALA A 1 246 ? -0.068 -3.785 11.283 1.00 88.06 246 ALA A C 1
ATOM 1896 O O . ALA A 1 246 ? -0.495 -4.676 10.553 1.00 88.06 246 ALA A O 1
ATOM 1897 N N . GLY A 1 247 ? 1.133 -3.228 11.072 1.00 85.19 247 GLY A N 1
ATOM 1898 C CA . GLY A 1 247 ? 1.936 -3.436 9.855 1.00 85.19 247 GLY A CA 1
ATOM 1899 C C . GLY A 1 247 ? 2.395 -4.875 9.561 1.00 85.19 247 GLY A C 1
ATOM 1900 O O . GLY A 1 247 ? 3.050 -5.126 8.547 1.00 85.19 247 GLY A O 1
ATOM 1901 N N . GLU A 1 248 ? 2.093 -5.829 10.444 1.00 85.81 248 GLU A N 1
ATOM 1902 C CA . GLU A 1 248 ? 2.276 -7.264 10.199 1.00 85.81 248 GLU A CA 1
ATOM 1903 C C . GLU A 1 248 ? 1.227 -7.824 9.228 1.00 85.81 248 GLU A C 1
ATOM 1905 O O . GLU A 1 248 ? 1.563 -8.703 8.426 1.00 85.81 248 GLU A O 1
ATOM 1910 N N . ASP A 1 249 ? 0.001 -7.296 9.306 1.00 87.75 249 ASP A N 1
ATOM 1911 C CA . ASP A 1 249 ? -1.186 -7.759 8.585 1.00 87.75 249 ASP A CA 1
ATOM 1912 C C . ASP A 1 249 ?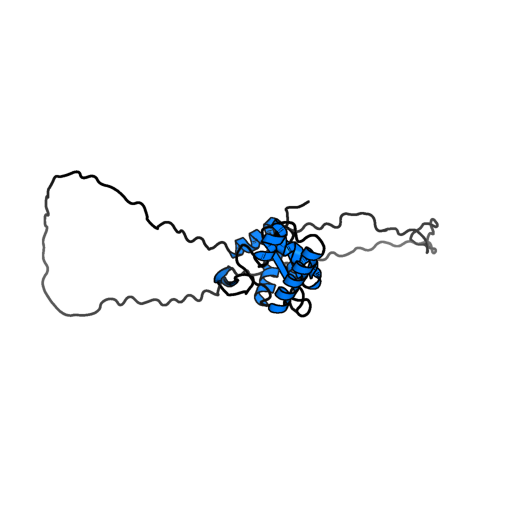 -1.355 -7.037 7.239 1.00 87.75 249 ASP A C 1
ATOM 1914 O O . ASP A 1 249 ? -1.754 -7.645 6.250 1.00 87.75 249 ASP A O 1
ATOM 1918 N N . GLY A 1 250 ? -0.974 -5.759 7.147 1.00 89.06 250 GLY A N 1
ATOM 1919 C CA . GLY A 1 250 ? -1.133 -5.001 5.907 1.00 89.06 250 GLY A CA 1
ATOM 1920 C C . GLY A 1 250 ? -0.406 -3.664 5.874 1.00 89.06 250 GLY A C 1
ATOM 1921 O O . GLY A 1 250 ? 0.279 -3.278 6.823 1.00 89.06 250 GLY A O 1
ATOM 1922 N N . ARG A 1 251 ? -0.542 -2.960 4.750 1.00 91.56 251 ARG A N 1
ATOM 1923 C CA . ARG A 1 251 ? 0.005 -1.617 4.528 1.00 91.56 251 ARG A CA 1
ATOM 1924 C C . ARG A 1 251 ? -1.032 -0.720 3.874 1.00 91.56 251 ARG A C 1
ATOM 1926 O O . ARG A 1 251 ? -1.862 -1.188 3.107 1.00 91.56 251 ARG A O 1
ATOM 1933 N N . ALA A 1 252 ? -0.963 0.571 4.175 1.00 92.19 252 ALA A N 1
ATOM 1934 C CA . ALA A 1 252 ? -1.745 1.599 3.505 1.00 92.19 252 ALA A CA 1
ATOM 1935 C C . ALA A 1 252 ? -0.792 2.514 2.736 1.00 92.19 252 ALA A C 1
ATOM 1937 O O . ALA A 1 252 ? 0.187 2.997 3.309 1.00 92.19 252 ALA A O 1
ATOM 1938 N N . LEU A 1 253 ? -1.055 2.702 1.447 1.00 92.50 253 LEU A N 1
ATOM 1939 C CA . LEU A 1 253 ? -0.292 3.570 0.559 1.00 92.50 253 LEU A CA 1
ATOM 1940 C C . LEU A 1 253 ? -1.228 4.554 -0.142 1.00 92.50 253 LEU A C 1
ATOM 1942 O O . LEU A 1 253 ? -2.376 4.244 -0.466 1.00 92.50 253 LEU A O 1
ATOM 1946 N N . ASP A 1 254 ? -0.707 5.747 -0.397 1.00 91.50 254 ASP A N 1
ATOM 1947 C CA . ASP A 1 254 ? -1.332 6.696 -1.309 1.00 91.50 254 ASP A CA 1
ATOM 1948 C C . ASP A 1 254 ? -1.157 6.200 -2.752 1.00 91.50 254 ASP A C 1
ATOM 1950 O O . ASP A 1 254 ? -0.107 5.657 -3.096 1.00 91.50 254 ASP A O 1
ATOM 1954 N N . VAL A 1 255 ? -2.153 6.420 -3.610 1.00 89.31 255 VAL A N 1
ATOM 1955 C CA . VAL A 1 255 ? -2.101 6.209 -5.067 1.00 89.31 255 VAL A CA 1
ATOM 1956 C C . VAL A 1 255 ? -0.806 6.744 -5.691 1.00 89.31 255 VAL A C 1
ATOM 1958 O O . VAL A 1 255 ? -0.299 6.158 -6.651 1.00 89.31 255 VAL A O 1
ATOM 1961 N N . GLU A 1 256 ? -0.260 7.841 -5.163 1.00 86.56 256 GLU A N 1
ATOM 1962 C CA . GLU A 1 256 ? 0.990 8.436 -5.645 1.00 86.56 256 GLU A CA 1
ATOM 1963 C C . GLU A 1 256 ? 2.252 7.614 -5.342 1.00 86.56 256 GLU A C 1
ATOM 1965 O O . GLU A 1 256 ? 3.210 7.657 -6.126 1.00 86.56 256 GLU A O 1
ATOM 1970 N N . ASP A 1 257 ? 2.233 6.873 -4.234 1.00 90.06 257 ASP A N 1
ATOM 1971 C CA . ASP A 1 257 ? 3.367 6.135 -3.674 1.00 90.06 257 ASP A CA 1
ATOM 1972 C C . ASP A 1 257 ? 3.328 4.633 -3.996 1.00 90.06 257 ASP A C 1
ATOM 1974 O O . ASP A 1 257 ? 4.297 3.923 -3.725 1.00 90.06 257 ASP A O 1
ATOM 1978 N N . VAL A 1 258 ? 2.237 4.132 -4.586 1.00 92.12 258 VAL A N 1
ATOM 1979 C CA . VAL A 1 258 ? 2.147 2.731 -5.020 1.00 92.12 258 VAL A CA 1
ATOM 1980 C C . VAL A 1 258 ? 3.040 2.504 -6.240 1.00 92.12 258 VAL A C 1
ATOM 1982 O O . VAL A 1 258 ? 2.995 3.252 -7.219 1.00 92.12 258 VAL A O 1
ATOM 1985 N N . ASP A 1 259 ? 3.785 1.398 -6.231 1.00 91.69 259 ASP A N 1
ATOM 1986 C CA . ASP A 1 259 ? 4.501 0.876 -7.391 1.00 91.69 259 ASP A CA 1
ATOM 1987 C C . ASP A 1 259 ? 3.899 -0.444 -7.909 1.00 91.69 259 ASP A C 1
ATOM 1989 O O . ASP A 1 259 ? 3.251 -1.210 -7.195 1.00 91.69 259 ASP A O 1
ATOM 1993 N N . VAL A 1 260 ? 4.214 -0.796 -9.166 1.00 89.94 260 VAL A N 1
ATOM 1994 C CA . VAL A 1 260 ? 3.838 -2.096 -9.779 1.00 89.94 260 VAL A CA 1
ATOM 1995 C C . VAL A 1 260 ? 4.270 -3.284 -8.911 1.00 89.94 260 VAL A C 1
ATOM 1997 O O . VAL A 1 260 ? 3.623 -4.330 -8.900 1.00 89.94 260 VAL A O 1
ATOM 2000 N N . LYS A 1 261 ? 5.388 -3.135 -8.194 1.00 91.06 261 LYS A N 1
ATOM 2001 C CA . LYS A 1 261 ? 5.915 -4.163 -7.299 1.00 91.06 261 LYS A CA 1
ATOM 2002 C C . LYS A 1 261 ? 4.971 -4.423 -6.127 1.00 91.06 261 LYS A C 1
ATOM 2004 O O . LYS A 1 261 ? 4.790 -5.585 -5.763 1.00 91.06 261 LYS A O 1
ATOM 2009 N N . ASP A 1 262 ? 4.378 -3.383 -5.560 1.00 90.31 262 ASP A N 1
ATOM 2010 C CA . ASP A 1 262 ? 3.541 -3.498 -4.366 1.00 90.31 262 ASP A CA 1
ATOM 2011 C C . ASP A 1 262 ? 2.258 -4.261 -4.699 1.00 90.31 262 ASP A C 1
ATOM 2013 O O . ASP A 1 262 ? 1.914 -5.221 -4.008 1.00 90.31 262 ASP A O 1
ATOM 2017 N N . LEU A 1 263 ? 1.677 -3.988 -5.876 1.00 88.81 263 LEU A N 1
ATOM 2018 C CA . LEU A 1 263 ? 0.536 -4.740 -6.410 1.00 88.81 263 LEU A CA 1
ATOM 2019 C C . LEU A 1 263 ? 0.798 -6.245 -6.546 1.00 88.81 263 LEU A C 1
ATOM 2021 O O . LEU A 1 263 ? -0.131 -7.047 -6.502 1.00 88.81 263 LEU A O 1
ATOM 2025 N N . LEU A 1 264 ? 2.048 -6.659 -6.750 1.00 86.62 264 LEU A N 1
ATOM 2026 C CA . LEU A 1 264 ? 2.415 -8.066 -6.939 1.00 86.62 264 LEU A CA 1
ATOM 2027 C C . LEU A 1 264 ? 2.962 -8.723 -5.669 1.00 86.62 264 LEU A C 1
ATOM 2029 O O . LEU A 1 264 ? 3.068 -9.945 -5.622 1.00 86.62 264 LEU A O 1
ATOM 2033 N N . THR A 1 265 ? 3.294 -7.934 -4.648 1.00 83.38 265 THR A N 1
ATOM 2034 C CA . THR A 1 265 ? 3.876 -8.442 -3.400 1.00 83.38 265 THR A CA 1
ATOM 2035 C C . THR A 1 265 ? 2.797 -8.779 -2.378 1.00 83.38 265 THR A C 1
ATOM 2037 O O . THR A 1 265 ? 2.921 -9.771 -1.665 1.00 83.38 265 THR A O 1
ATOM 2040 N N . GLU A 1 266 ? 1.734 -7.979 -2.317 1.00 74.44 266 GLU A N 1
ATOM 2041 C CA . GLU A 1 266 ? 0.710 -8.061 -1.271 1.00 74.44 266 GLU A CA 1
ATOM 2042 C C . GLU A 1 266 ? -0.543 -8.779 -1.789 1.00 74.44 266 GLU A C 1
ATOM 2044 O O . GLU A 1 266 ? -1.027 -8.478 -2.876 1.00 74.44 266 GLU A O 1
ATOM 2049 N N . GLY A 1 267 ? -1.029 -9.785 -1.064 1.00 61.16 267 GLY A N 1
ATOM 2050 C CA . GLY A 1 267 ? -2.274 -10.503 -1.344 1.00 61.16 267 GLY A CA 1
ATOM 2051 C C . GLY A 1 267 ? -2.282 -11.921 -0.773 1.00 61.16 267 GLY A C 1
ATOM 2052 O O . GLY A 1 267 ? -1.237 -12.436 -0.362 1.00 61.16 267 GLY A O 1
ATOM 2053 N N . ALA A 1 268 ? -3.461 -12.541 -0.773 1.00 53.69 268 ALA A N 1
ATOM 2054 C CA . ALA A 1 268 ? -3.648 -13.886 -0.256 1.00 53.69 268 ALA A CA 1
ATOM 2055 C C . ALA A 1 268 ? -2.993 -14.957 -1.130 1.00 53.69 268 ALA A C 1
ATOM 2057 O O . ALA A 1 268 ? -3.048 -14.929 -2.368 1.00 53.69 268 ALA A O 1
ATOM 2058 N N . SER A 1 269 ? -2.275 -15.861 -0.462 1.00 44.25 269 SER A N 1
ATOM 2059 C CA . SER A 1 269 ? -1.694 -17.071 -1.048 1.00 44.25 269 SER A CA 1
ATOM 2060 C C . SER A 1 269 ? -2.698 -18.205 -1.017 1.00 44.25 269 SER A C 1
ATOM 2062 O O . SER A 1 269 ? -3.219 -18.445 0.095 1.00 44.25 269 SER A O 1
#

Sequence (269 aa):
MASKGVRGLNEALRAMSLSSGCSVAARQTLLRSTTVAINQSRPLAPVSFTRSLATEAPAPTEASPQSRLTTSTTWNPLSTVPVTIHSFPDLEPVSLEDWLRLVQDSLGSARLAPQDPPPKGTGRARQGSKQSPLIRGGGKSHGPHPRDFSTKLTRKVYDKAWRTALSYRYRRGDLVVCEDGMDMLLSEDYHALVQADYIKGELKDSYLRKQAKQLMAAHGWGREFGRTLFVTEAPRTTLFDAVSLAGEDGRALDVEDVDVKDLLTEGAS

Secondary structure (DSSP, 8-state):
---SSHHHHHHHHHHHHTT------------------------------------------------------------EEEEEEEETTTTEEEEEEEEE---------------PPPP---SS-----TT-TTSTTPPPTT-------PPP--HHHHHHHHHHHHHHHHHHT---EE-TT------HHHHHHHHTT-S-THHHHHHHHHHHHHHHHHHT-SGGG-BEEEEESS--HHHHHHHHHTTTTEEEEETTT--HHHHHHSB--

Radius of gyration: 36.6 Å; Cα contacts (8 Å, |Δi|>4): 221; chains: 1; bounding box: 120×56×94 Å

Foldseek 3Di:
DFDLLLCLQVVLVCLFQPPPPDDPPDDDDDDDDDDDDDDDDDDDDDDDDDDDDDDDDDDDDDDDPPPPPPPPPPPDPLQWDKAFAAAPPVRHTDDIDITGDDDDDDDDDDDDDDDDDDDDDDPDDDDDDPLDPVDVPHDDPDDDDDDDPDDDDDSVVQSVLLNVLVVVCVVVVFDHHYDAPDDQDDDPVLVVCVVVVNQDDPSLLVVLQVSLVVSCVVVVQAPVFWADEAEHQDDDCSRQSSCVSVVRRYHYDYSSPDGSVVSVRTGGD

Organism: NCBI:txid1442378

pLDDT: mean 70.14, std 21.96, range [31.45, 93.44]

Nearest PDB structures (foldseek):
  6yws-assembly1_D  TM=7.926E-01  e=1.345E-16  Neurospora crassa OR74A
  6ywy-assembly1_M  TM=2.796E-01  e=7.002E+00  Neurospora crassa

Mean predicted aligned error: 17.72 Å

Solvent-accessible surface area (backbone atoms only — not comparable to full-atom values): 17991 Å² total; per-residue (Å²): 144,84,74,81,44,42,55,42,55,56,49,40,52,43,69,32,54,76,76,77,80,74,82,86,82,81,83,89,86,84,82,88,78,91,86,89,86,84,85,90,80,91,83,92,86,89,90,84,92,84,88,85,90,84,83,89,88,89,87,80,86,90,78,80,82,73,78,76,78,77,81,74,76,70,83,68,75,76,56,49,44,80,43,63,31,18,41,70,86,86,55,50,78,75,48,77,46,71,28,64,68,87,86,86,89,87,86,88,88,89,89,88,87,92,85,87,86,86,89,84,93,64,103,62,84,89,81,79,62,80,60,31,57,92,42,94,89,24,47,67,89,83,59,94,67,98,70,86,83,80,75,94,74,60,66,71,60,53,41,49,48,44,48,50,48,52,51,51,31,49,76,71,65,69,56,81,46,61,50,90,81,76,58,72,90,68,60,71,67,54,56,53,35,46,73,69,63,72,52,57,68,69,61,44,50,53,51,33,25,49,52,37,51,51,55,26,56,74,72,56,37,26,53,93,36,28,28,39,73,46,75,34,90,62,87,47,66,68,40,41,53,15,30,58,69,34,51,77,22,27,46,63,42,37,50,57,74,53,50,67,63,54,67,74,69,44,42,68,119